Protein AF-Q753Y7-F1 (afdb_monomer)

Radius of gyration: 45.02 Å; Cα contacts (8 Å, |Δi|>4): 34; chains: 1; bounding box: 96×89×114 Å

pLDDT: mean 71.56, std 19.33, range [30.64, 98.0]

InterPro domains:
  IPR059172 Transcription regulatory protein SNF6 [cd22571] (34-201)

Sequence (284 aa):
MAKRGRKPLNRGWRVQQQGGHGHMHGMHGMQQQKFERHRSQRLNPEQIGTSVHDESDTISFRNHLLANYILTAGWMDALTTQAVPVSRIGRTPLYSELLRLDDLRARKAAAADEVAALEARLDSWAPDSAFQEAYTELEKSPLHQEAVERALARYEHHFRRTARMQQSVVFRSCGGRPQPAAGCAPDNYWSEIYPRLREQRARRLLEERKRRREEEKLKEQAGAEQMQLQLPADAAAAASTAHQAQTAEPPSAQMLDTMFNDIDQEPFNNGFDDAFGELDSAFF

Organism: Eremothecium gossypii (strain ATCC 10895 / CBS 109.51 / FGSC 9923 / NRRL Y-1056) (NCBI:txid284811)

Foldseek 3Di:
DDDDDDDDDPPDPPDDDDDDDDPPPVPVVVVVVVVVVVCCVVPPDDDPVVDDDDCVVVDDPVVVVVVCVVVVVVVCCVVPVDPDPPVRDDDDDPDDPVPPVVVVVVVVVVVVVVVVVVVVVVVVDDDDVLLVVLVVLCVVPVPDPVSVVVNQVSVCVVVVDHDDPDPDDPPVDDPDDDDDDPPDDPPCCVPPVVVVVVVVVVVVVVVVVVVVVVVVVVVVVVVVVVVVPCDDDDDDDDDDDDDDDDDDDDPPVVVVVVVVVVVVPDDPPPPPPVVVVVVVVVPD

Secondary structure (DSSP, 8-state):
---PPPPPP-------------TT-HHHHHHHHHHHHHHHHHHPPPPTTT----TTTS--HHHHHHHHHHHHHHHHHHHHT----GGG-PPPPSS-TTS-HHHHHHHHHHHHHHHHHHHHHHHT----HHHHHHHHHHHH-TT-HHHHHHHHHHHHHHH-----SSS----S--SS-----TTS--TTIIIIIHHHHHHHHHHHHHHHHHHHHHHHHHHHHHHHHHHHS---------------------TTHHHHHHHHHGGG-SS---S-GGGTSSGGGS--

Structure (mmCIF, N/CA/C/O backbone):
data_AF-Q753Y7-F1
#
_entry.id   AF-Q753Y7-F1
#
loop_
_atom_site.group_PDB
_atom_site.id
_atom_site.type_symbol
_atom_site.label_atom_id
_atom_site.label_alt_id
_atom_site.label_comp_id
_atom_site.label_asym_id
_atom_site.label_entity_id
_atom_site.label_seq_id
_atom_site.pdbx_PDB_ins_code
_atom_site.Cartn_x
_atom_site.Cartn_y
_atom_site.Cartn_z
_atom_site.occupancy
_atom_site.B_iso_or_equiv
_atom_site.auth_seq_id
_atom_site.auth_comp_id
_atom_site.auth_asym_id
_atom_site.auth_atom_id
_atom_site.pdbx_PDB_model_num
ATOM 1 N N . MET A 1 1 ? 6.694 12.792 67.505 1.00 43.97 1 MET A N 1
ATOM 2 C CA . MET A 1 1 ? 7.653 11.688 67.746 1.00 43.97 1 MET A CA 1
ATOM 3 C C . MET A 1 1 ? 8.564 11.544 66.533 1.00 43.97 1 MET A C 1
ATOM 5 O O . MET A 1 1 ? 8.107 11.127 65.480 1.00 43.97 1 MET A O 1
ATOM 9 N N . ALA A 1 2 ? 9.821 11.973 66.658 1.00 39.59 2 ALA A N 1
ATOM 10 C CA . ALA A 1 2 ? 10.790 12.042 65.566 1.00 39.59 2 ALA A CA 1
ATOM 11 C C . ALA A 1 2 ? 11.543 10.710 65.398 1.00 39.59 2 ALA A C 1
ATOM 13 O O . ALA A 1 2 ? 12.198 10.252 66.335 1.00 39.59 2 ALA A O 1
ATOM 14 N N . LYS A 1 3 ? 11.488 10.100 64.208 1.00 51.50 3 LYS A N 1
ATOM 15 C CA . LYS A 1 3 ? 12.319 8.937 63.858 1.00 51.50 3 LYS A CA 1
ATOM 16 C C . LYS A 1 3 ? 13.569 9.423 63.127 1.00 51.50 3 LYS A C 1
ATOM 18 O O . LYS A 1 3 ? 13.517 9.842 61.977 1.00 51.50 3 LYS A O 1
ATOM 23 N N . ARG A 1 4 ? 14.688 9.412 63.854 1.00 54.56 4 ARG A N 1
ATOM 24 C CA . ARG A 1 4 ? 16.031 9.755 63.375 1.00 54.56 4 ARG A CA 1
ATOM 25 C C . ARG A 1 4 ? 16.563 8.667 62.438 1.00 54.56 4 ARG A C 1
ATOM 27 O O . ARG A 1 4 ? 16.477 7.481 62.753 1.00 54.56 4 ARG A O 1
ATOM 34 N N . GLY A 1 5 ? 17.136 9.105 61.318 1.00 45.62 5 GLY A N 1
ATOM 35 C CA . GLY A 1 5 ? 17.801 8.266 60.326 1.00 45.62 5 GLY A CA 1
ATOM 36 C C . GLY A 1 5 ? 19.050 7.566 60.865 1.00 45.62 5 GLY A C 1
ATOM 37 O O . GLY A 1 5 ? 19.783 8.102 61.700 1.00 45.62 5 GLY A O 1
ATOM 38 N N . ARG A 1 6 ? 19.297 6.354 60.362 1.00 51.50 6 ARG A N 1
ATOM 39 C CA . ARG A 1 6 ? 20.527 5.592 60.594 1.00 51.50 6 ARG A CA 1
ATOM 40 C C . ARG A 1 6 ? 21.401 5.671 59.344 1.00 51.50 6 ARG A C 1
ATOM 42 O O . ARG A 1 6 ? 21.000 5.222 58.278 1.00 51.50 6 ARG A O 1
ATOM 49 N N . LYS A 1 7 ? 22.592 6.251 59.501 1.00 60.41 7 LYS A N 1
ATOM 50 C CA . LYS A 1 7 ? 23.692 6.216 58.527 1.00 60.41 7 LYS A CA 1
ATOM 51 C C . LYS A 1 7 ? 24.325 4.812 58.544 1.00 60.41 7 LYS A C 1
ATOM 53 O O . LYS A 1 7 ? 24.552 4.303 59.645 1.00 60.41 7 LYS A O 1
ATOM 58 N N . PRO A 1 8 ? 24.645 4.183 57.402 1.00 60.84 8 PRO A N 1
ATOM 59 C CA . PRO A 1 8 ? 25.450 2.967 57.402 1.00 60.84 8 PRO A CA 1
ATOM 60 C C . PRO A 1 8 ? 26.928 3.287 57.680 1.00 60.84 8 PRO A C 1
ATOM 62 O O . PRO A 1 8 ? 27.488 4.254 57.165 1.00 60.84 8 PRO A O 1
ATOM 65 N N . LEU A 1 9 ? 27.543 2.471 58.542 1.00 50.59 9 LEU A N 1
ATOM 66 C CA . LEU A 1 9 ? 28.957 2.532 58.899 1.00 50.59 9 LEU A CA 1
ATOM 67 C C . LEU A 1 9 ? 29.837 2.119 57.709 1.00 50.59 9 LEU A C 1
ATOM 69 O O . LEU A 1 9 ? 29.767 0.982 57.246 1.00 50.59 9 LEU A O 1
ATOM 73 N N . ASN A 1 10 ? 30.741 3.014 57.310 1.00 48.56 10 ASN A N 1
ATOM 74 C CA . ASN A 1 10 ? 31.925 2.692 56.516 1.00 48.56 10 ASN A CA 1
ATOM 75 C C . ASN A 1 10 ? 32.831 1.733 57.308 1.00 48.56 10 ASN A C 1
ATOM 77 O O . ASN A 1 10 ? 33.603 2.161 58.167 1.00 48.56 10 ASN A O 1
ATOM 81 N N . ARG A 1 11 ? 32.757 0.430 57.021 1.00 50.12 11 ARG A N 1
ATOM 82 C CA . ARG A 1 11 ? 33.800 -0.530 57.405 1.00 50.12 11 ARG A CA 1
ATOM 83 C C . ARG A 1 11 ? 34.871 -0.534 56.322 1.00 50.12 11 ARG A C 1
ATOM 85 O O . ARG A 1 11 ? 34.761 -1.233 55.319 1.00 50.12 11 ARG A O 1
ATOM 92 N N . GLY A 1 12 ? 35.902 0.276 56.548 1.00 40.66 12 GLY A N 1
ATOM 93 C CA . GLY A 1 12 ? 37.153 0.200 55.810 1.00 40.66 12 GLY A CA 1
ATOM 94 C C . GLY A 1 12 ? 37.811 -1.156 56.044 1.00 40.66 12 GLY A C 1
ATOM 95 O O . GLY A 1 12 ? 38.274 -1.451 57.144 1.00 40.66 12 GLY A O 1
ATOM 96 N N . TRP A 1 13 ? 37.857 -1.978 55.003 1.00 41.12 13 TRP A N 1
ATOM 97 C CA . TRP A 1 13 ? 38.703 -3.161 54.953 1.00 41.12 13 TRP A CA 1
ATOM 98 C C . TRP A 1 13 ? 40.144 -2.707 54.700 1.00 41.12 13 TRP A C 1
ATOM 100 O O . TRP A 1 13 ? 40.574 -2.557 53.560 1.00 41.12 13 TRP A O 1
ATOM 110 N N . ARG A 1 14 ? 40.901 -2.447 55.772 1.00 44.97 14 ARG A N 1
ATOM 111 C CA . ARG A 1 14 ? 42.368 -2.410 55.700 1.00 44.97 14 ARG A CA 1
ATOM 112 C C . ARG A 1 14 ? 42.864 -3.850 55.731 1.00 44.97 14 ARG A C 1
ATOM 114 O O . ARG A 1 14 ? 42.988 -4.444 56.796 1.00 44.97 14 ARG A O 1
ATOM 121 N N . VAL A 1 15 ? 43.139 -4.406 54.556 1.00 51.72 15 VAL A N 1
ATOM 122 C CA . VAL A 1 15 ? 43.938 -5.626 54.434 1.00 51.72 15 VAL A CA 1
ATOM 123 C C . VAL A 1 15 ? 45.401 -5.234 54.618 1.00 51.72 15 VAL A C 1
ATOM 125 O O . VAL A 1 15 ? 45.997 -4.542 53.797 1.00 51.72 15 VAL A O 1
ATOM 128 N N . GLN A 1 16 ? 45.952 -5.647 55.752 1.00 48.00 16 GLN A N 1
ATOM 129 C CA . GLN A 1 16 ? 47.367 -5.602 56.077 1.00 48.00 16 GLN A CA 1
ATOM 130 C C . GLN A 1 16 ? 48.046 -6.785 55.373 1.00 48.00 16 GLN A C 1
ATOM 132 O O . GLN A 1 16 ? 47.928 -7.918 55.829 1.00 48.00 16 GLN A O 1
ATOM 137 N N . GLN A 1 17 ? 48.731 -6.542 54.253 1.00 48.53 17 GLN A N 1
ATOM 138 C CA . GLN A 1 17 ? 49.675 -7.512 53.691 1.00 48.53 17 GLN A CA 1
ATOM 139 C C . GLN A 1 17 ? 51.090 -7.149 54.138 1.00 48.53 17 GLN A C 1
ATOM 141 O O . GLN A 1 17 ? 51.651 -6.129 53.743 1.00 48.53 17 GLN A O 1
ATOM 146 N N . GLN A 1 18 ? 51.633 -7.996 55.012 1.00 41.66 18 GLN A N 1
ATOM 147 C CA . GLN A 1 18 ? 53.063 -8.096 55.271 1.00 41.66 18 GLN A CA 1
ATOM 148 C C . GLN A 1 18 ? 53.756 -8.698 54.043 1.00 41.66 18 GLN A C 1
ATOM 150 O O . GLN A 1 18 ? 53.213 -9.578 53.376 1.00 41.66 18 GLN A O 1
ATOM 155 N N . GLY A 1 19 ? 54.947 -8.186 53.744 1.00 42.66 19 GLY A N 1
ATOM 156 C CA . GLY A 1 19 ? 55.740 -8.572 52.587 1.00 42.66 19 GLY A CA 1
ATOM 157 C C . GLY A 1 19 ? 56.292 -9.995 52.666 1.00 42.66 19 GLY A C 1
ATOM 158 O O . GLY A 1 19 ? 56.807 -10.427 53.693 1.00 42.66 19 GLY A O 1
ATOM 159 N N . GLY A 1 20 ? 56.247 -10.676 51.524 1.00 35.38 20 GLY A N 1
ATOM 160 C CA . GLY A 1 20 ? 57.009 -11.881 51.226 1.00 35.38 20 GLY A CA 1
ATOM 161 C C . GLY A 1 20 ? 57.365 -11.878 49.742 1.00 35.38 20 GLY A C 1
ATOM 162 O O . GLY A 1 20 ? 56.490 -11.759 48.887 1.00 35.38 20 GLY A O 1
ATOM 163 N N . HIS A 1 21 ? 58.659 -11.926 49.434 1.00 44.16 21 HIS A N 1
ATOM 164 C CA . HIS A 1 21 ? 59.189 -12.000 48.076 1.00 44.16 21 HIS A CA 1
ATOM 165 C C . HIS A 1 21 ? 58.679 -13.247 47.335 1.00 44.16 21 HIS A C 1
ATOM 167 O O . HIS A 1 21 ? 58.923 -14.372 47.755 1.00 44.16 21 HIS A O 1
ATOM 173 N N . GLY A 1 22 ? 58.027 -13.026 46.193 1.00 40.09 22 GLY A N 1
ATOM 174 C CA . GLY A 1 22 ? 57.593 -14.062 45.257 1.00 40.09 22 GLY A CA 1
ATOM 175 C C . GLY A 1 22 ? 57.367 -13.459 43.872 1.00 40.09 22 GLY A C 1
ATOM 176 O O . GLY A 1 22 ? 56.251 -13.111 43.498 1.00 40.09 22 GLY A O 1
ATOM 177 N N . HIS A 1 23 ? 58.449 -13.296 43.114 1.00 46.72 23 HIS A N 1
ATOM 178 C CA . HIS A 1 23 ? 58.501 -12.688 41.778 1.00 46.72 23 HIS A CA 1
ATOM 179 C C . HIS A 1 23 ? 57.943 -13.621 40.672 1.00 46.72 23 HIS A C 1
ATOM 181 O O . HIS A 1 23 ? 58.569 -13.799 39.637 1.00 46.72 23 HIS A O 1
ATOM 187 N N . MET A 1 24 ? 56.785 -14.260 40.888 1.00 45.81 24 MET A N 1
ATOM 188 C CA . MET A 1 24 ? 56.186 -15.246 39.960 1.00 45.81 24 MET A CA 1
ATOM 189 C C . MET A 1 24 ? 54.635 -15.260 39.989 1.00 45.81 24 MET A C 1
ATOM 191 O O . MET A 1 24 ? 54.012 -16.261 39.652 1.00 45.81 24 MET A O 1
ATOM 195 N N . HIS A 1 25 ? 53.971 -14.165 40.393 1.00 47.34 25 HIS A N 1
ATOM 196 C CA . HIS A 1 25 ? 52.491 -14.049 40.399 1.00 47.34 25 HIS A CA 1
ATOM 197 C C . HIS A 1 25 ? 51.933 -12.787 39.706 1.00 47.34 25 HIS A C 1
ATOM 199 O O . HIS A 1 25 ? 50.730 -12.532 39.725 1.00 47.34 25 HIS A O 1
ATOM 205 N N . GLY A 1 26 ? 52.780 -12.013 39.019 1.00 48.34 26 GLY A N 1
ATOM 206 C CA . GLY A 1 26 ? 52.379 -10.758 38.368 1.00 48.34 26 GLY A CA 1
ATOM 207 C C . GLY A 1 26 ? 51.517 -10.903 37.105 1.00 48.34 26 GLY A C 1
ATOM 208 O O . GLY A 1 26 ? 50.865 -9.938 36.714 1.00 48.34 26 GLY A O 1
ATOM 209 N N . MET A 1 27 ? 51.469 -12.077 36.458 1.00 53.06 27 MET A N 1
ATOM 210 C CA . MET A 1 27 ? 50.723 -12.227 35.195 1.00 53.06 27 MET A CA 1
ATOM 211 C C . MET A 1 27 ? 49.226 -12.525 35.371 1.00 53.06 27 MET A C 1
ATOM 213 O O . MET A 1 27 ? 48.429 -12.004 34.593 1.00 53.06 27 MET A O 1
ATOM 217 N N . HIS A 1 28 ? 48.816 -13.282 36.396 1.00 54.03 28 HIS A N 1
ATOM 218 C CA . HIS 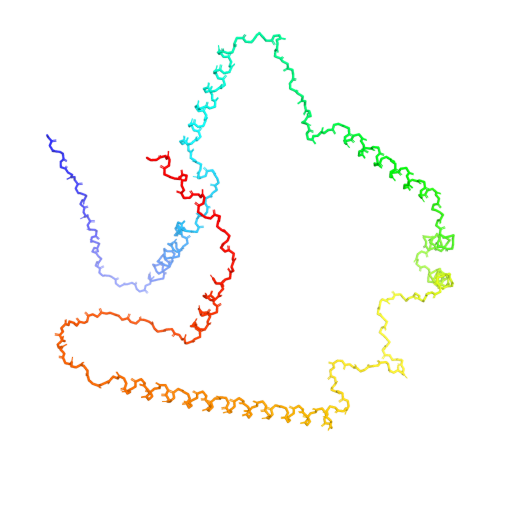A 1 28 ? 47.397 -13.619 36.606 1.00 54.03 28 HIS A CA 1
ATOM 219 C C . HIS A 1 28 ? 46.577 -12.441 37.165 1.00 54.03 28 HIS A C 1
ATOM 221 O O . HIS A 1 28 ? 45.458 -12.204 36.710 1.00 54.03 28 HIS A O 1
ATOM 227 N N . GLY A 1 29 ? 47.143 -11.636 38.076 1.00 58.66 29 GLY A N 1
ATOM 228 C CA . GLY A 1 29 ? 46.478 -10.427 38.589 1.00 58.66 29 GLY A CA 1
ATOM 229 C C . GLY A 1 29 ? 46.325 -9.327 37.529 1.00 58.66 29 GLY A C 1
ATOM 230 O O . GLY A 1 29 ? 45.283 -8.680 37.442 1.00 58.66 29 GLY A O 1
ATOM 231 N N . MET A 1 30 ? 47.325 -9.170 36.652 1.00 62.00 30 MET A N 1
ATOM 232 C CA . MET A 1 30 ? 47.249 -8.274 35.489 1.00 62.00 30 MET A CA 1
ATOM 233 C C . MET A 1 30 ? 46.170 -8.716 34.493 1.00 62.00 30 MET A C 1
ATOM 235 O O . MET A 1 30 ? 45.484 -7.872 33.919 1.00 62.00 30 MET A O 1
ATOM 239 N N . GLN A 1 31 ? 46.000 -10.024 34.277 1.00 66.94 31 GLN A N 1
ATOM 240 C CA . GLN A 1 31 ? 44.945 -10.545 33.407 1.00 66.94 31 GLN A CA 1
ATOM 241 C C . GLN A 1 31 ? 43.556 -10.306 33.998 1.00 66.94 31 GLN A C 1
ATOM 243 O O . GLN A 1 31 ? 42.691 -9.817 33.279 1.00 66.94 31 GLN A O 1
ATOM 248 N N . GLN A 1 32 ? 43.345 -10.558 35.293 1.00 71.62 32 GLN A N 1
ATOM 249 C CA . GLN A 1 32 ? 42.063 -10.280 35.954 1.00 71.62 32 GLN A CA 1
ATOM 250 C C . GLN A 1 32 ? 41.690 -8.795 35.896 1.00 71.62 32 GLN A C 1
ATOM 252 O O . GLN A 1 32 ? 40.571 -8.473 35.515 1.00 71.62 32 GLN A O 1
ATOM 257 N N . GLN A 1 33 ? 42.638 -7.884 36.136 1.00 74.00 33 GLN A N 1
ATOM 258 C CA . GLN A 1 33 ? 42.383 -6.447 35.983 1.00 74.00 33 GLN A CA 1
ATOM 259 C C . GLN A 1 33 ? 42.067 -6.052 34.537 1.00 74.00 33 GLN A C 1
ATOM 261 O O . GLN A 1 33 ? 41.230 -5.182 34.304 1.00 74.00 33 GLN A O 1
ATOM 266 N N . LYS A 1 34 ? 42.706 -6.685 33.543 1.00 75.31 34 LYS A N 1
ATOM 267 C CA . LYS A 1 34 ? 42.346 -6.491 32.130 1.00 75.31 34 LYS A CA 1
ATOM 268 C C . LYS A 1 34 ? 40.930 -6.993 31.858 1.00 75.31 34 LYS A C 1
ATOM 270 O O . LYS A 1 34 ? 40.152 -6.267 31.251 1.00 75.31 34 LYS A O 1
ATOM 275 N N . PHE A 1 35 ? 40.563 -8.177 32.348 1.00 79.44 35 PHE A N 1
ATOM 276 C CA . PHE A 1 35 ? 39.204 -8.703 32.215 1.00 79.44 35 PHE A CA 1
ATOM 277 C C . PHE A 1 35 ? 38.167 -7.805 32.890 1.00 79.44 35 PHE A C 1
ATOM 279 O O . PHE A 1 35 ? 37.131 -7.551 32.292 1.00 79.44 35 PHE A O 1
ATOM 286 N N . GLU A 1 36 ? 38.444 -7.272 34.078 1.00 77.94 36 GLU A N 1
ATOM 287 C CA . GLU A 1 36 ? 37.550 -6.341 34.775 1.00 77.94 36 GLU A CA 1
ATOM 288 C C . GLU A 1 36 ? 37.400 -5.008 34.032 1.00 77.94 36 GLU A C 1
ATOM 290 O O . GLU A 1 36 ? 36.282 -4.512 33.895 1.00 77.94 36 GLU A O 1
ATOM 295 N N . ARG A 1 37 ? 38.489 -4.467 33.467 1.00 79.38 37 ARG A N 1
ATOM 296 C CA . ARG A 1 37 ? 38.453 -3.257 32.624 1.00 79.38 37 ARG A CA 1
ATOM 297 C C . ARG A 1 37 ? 37.683 -3.474 31.325 1.00 79.38 37 ARG A C 1
ATOM 299 O O . ARG A 1 37 ? 36.915 -2.613 30.912 1.00 79.38 37 ARG A O 1
ATOM 306 N N . HIS A 1 38 ? 37.858 -4.626 30.684 1.00 80.38 38 HIS A N 1
ATOM 307 C CA . HIS A 1 38 ? 37.089 -4.974 29.491 1.00 80.38 38 HIS A CA 1
ATOM 308 C C . HIS A 1 38 ? 35.632 -5.294 29.829 1.00 80.38 38 HIS A C 1
ATOM 310 O O . HIS A 1 38 ? 34.745 -5.046 29.019 1.00 80.38 38 HIS A O 1
ATOM 316 N N . ARG A 1 39 ? 35.363 -5.819 31.028 1.00 80.44 39 ARG A N 1
ATOM 317 C CA . ARG A 1 39 ? 34.010 -6.105 31.502 1.00 80.44 39 ARG A CA 1
ATOM 318 C C . ARG A 1 39 ? 33.228 -4.824 31.747 1.00 80.44 39 ARG A C 1
ATOM 320 O O . ARG A 1 39 ? 32.089 -4.760 31.306 1.00 80.44 39 ARG A O 1
ATOM 327 N N . SER A 1 40 ? 33.820 -3.815 32.387 1.00 80.38 40 SER A N 1
ATOM 328 C CA . SER A 1 40 ? 33.152 -2.522 32.558 1.00 80.38 40 SER A CA 1
ATOM 329 C C . SER A 1 40 ? 32.908 -1.847 31.211 1.00 80.38 40 SER A C 1
ATOM 331 O O . SER A 1 40 ? 31.789 -1.447 30.943 1.00 80.38 40 SER A O 1
ATOM 333 N N . GLN A 1 41 ? 33.886 -1.836 30.301 1.00 82.00 41 GLN A N 1
ATOM 334 C CA . GLN A 1 41 ? 33.701 -1.259 28.962 1.00 82.00 41 GLN A CA 1
ATOM 335 C C . GLN A 1 41 ? 32.611 -1.955 28.132 1.00 82.00 41 GLN A C 1
ATOM 337 O O . GLN A 1 41 ? 31.910 -1.285 27.383 1.00 82.00 41 GLN A O 1
ATOM 342 N N . ARG A 1 42 ? 32.455 -3.281 28.259 1.00 83.81 42 ARG A N 1
ATOM 343 C CA . ARG A 1 42 ? 31.466 -4.066 27.496 1.00 83.81 42 ARG A CA 1
ATOM 344 C C . ARG A 1 42 ? 30.073 -4.110 28.117 1.00 83.81 42 ARG A C 1
ATOM 346 O O . ARG A 1 42 ? 29.121 -4.379 27.399 1.00 83.81 42 ARG A O 1
ATOM 353 N N . LEU A 1 43 ? 29.968 -3.943 29.434 1.00 85.31 43 LEU A N 1
ATOM 354 C CA . LEU A 1 43 ? 28.702 -4.007 30.174 1.00 85.31 43 LEU A CA 1
ATOM 355 C C . LEU A 1 43 ? 28.227 -2.627 30.633 1.00 85.31 43 LEU A C 1
ATOM 357 O O . LEU A 1 43 ? 27.327 -2.541 31.468 1.00 85.31 43 LEU A O 1
ATOM 361 N N . ASN A 1 44 ? 28.841 -1.554 30.134 1.00 85.25 44 ASN A N 1
ATOM 362 C CA . ASN A 1 44 ? 28.316 -0.221 30.364 1.00 85.25 44 ASN A CA 1
ATOM 363 C C . ASN A 1 44 ? 26.943 -0.129 29.686 1.00 85.25 44 ASN A C 1
ATOM 365 O O . ASN A 1 44 ? 26.846 -0.455 28.501 1.00 85.25 44 ASN A O 1
ATOM 369 N N . PRO A 1 45 ? 25.893 0.281 30.415 1.00 86.75 45 PRO A N 1
ATOM 370 C CA . PRO A 1 45 ? 24.601 0.521 29.798 1.00 86.75 45 PRO A CA 1
ATOM 371 C C . PRO A 1 45 ? 24.748 1.615 28.740 1.00 86.75 45 PRO A C 1
ATOM 373 O O . PRO A 1 45 ? 25.556 2.538 28.896 1.00 86.75 45 PRO A O 1
ATOM 376 N N . GLU A 1 46 ? 23.968 1.505 27.669 1.00 84.00 46 GLU A N 1
ATOM 377 C CA . GLU A 1 46 ? 23.893 2.571 26.678 1.00 84.00 46 GLU A CA 1
ATOM 378 C C . GLU A 1 46 ? 23.412 3.869 27.336 1.00 84.00 46 GLU A C 1
ATOM 380 O O . GLU A 1 46 ? 22.628 3.866 28.291 1.00 84.00 46 GLU A O 1
ATOM 385 N N . GLN A 1 47 ? 23.932 4.999 26.856 1.00 83.06 47 GLN A N 1
ATOM 386 C CA . GLN A 1 47 ? 23.480 6.300 27.330 1.00 83.06 47 GLN A CA 1
ATOM 387 C C . GLN A 1 47 ? 22.027 6.504 26.885 1.00 83.06 47 GLN A C 1
ATOM 389 O O . GLN A 1 47 ? 21.677 6.210 25.747 1.00 83.06 47 GLN A O 1
ATOM 394 N N . ILE A 1 48 ? 21.192 7.047 27.776 1.00 77.38 48 ILE A N 1
ATOM 395 C CA . ILE A 1 48 ? 19.733 7.197 27.593 1.00 77.38 48 ILE A CA 1
ATOM 396 C C . ILE A 1 48 ? 19.365 7.882 26.258 1.00 77.38 48 ILE A C 1
ATOM 398 O O . ILE A 1 48 ? 18.300 7.620 25.716 1.00 77.38 48 ILE A O 1
ATOM 402 N N . GLY A 1 49 ? 20.252 8.707 25.688 1.00 83.00 49 GLY A N 1
ATOM 403 C CA . GLY A 1 49 ? 20.030 9.390 24.408 1.00 83.00 49 GLY A CA 1
ATOM 404 C C . GLY A 1 49 ? 20.095 8.513 23.148 1.00 83.00 49 GLY A C 1
ATOM 405 O O . GLY A 1 49 ? 19.603 8.946 22.113 1.00 83.00 49 GLY A O 1
ATOM 406 N N . THR A 1 50 ? 20.680 7.310 23.202 1.00 81.94 50 THR A N 1
ATOM 407 C CA . THR A 1 50 ? 20.740 6.377 22.052 1.00 81.94 50 THR A CA 1
ATOM 408 C C . THR A 1 50 ? 19.797 5.186 22.194 1.00 81.94 50 THR A C 1
ATOM 410 O O . THR A 1 50 ? 19.570 4.472 21.220 1.00 81.94 50 THR A O 1
ATOM 413 N N . SER A 1 51 ? 19.246 4.974 23.392 1.00 83.25 51 SER A N 1
ATOM 414 C CA . SER A 1 51 ? 18.313 3.887 23.679 1.00 83.25 51 SER A CA 1
ATOM 415 C C . SER A 1 51 ? 16.931 4.239 23.133 1.00 83.25 51 SER A C 1
ATOM 417 O O . SER A 1 51 ? 16.153 4.938 23.781 1.00 83.25 51 SER A O 1
ATOM 419 N N . VAL A 1 52 ? 16.627 3.769 21.924 1.00 88.94 52 VAL A N 1
ATOM 420 C CA . VAL A 1 52 ? 15.274 3.849 21.366 1.00 88.94 52 VAL A CA 1
ATOM 421 C C . VAL A 1 52 ? 14.467 2.676 21.905 1.00 88.94 52 VAL A C 1
ATOM 423 O O . VAL A 1 52 ? 14.770 1.516 21.633 1.00 88.94 52 VAL A O 1
ATOM 426 N N . HIS A 1 53 ? 13.447 3.003 22.684 1.00 89.62 53 HIS A N 1
ATOM 427 C CA . HIS A 1 53 ? 12.454 2.062 23.173 1.00 89.62 53 HIS A CA 1
ATOM 428 C C . HIS A 1 53 ? 11.389 1.815 22.105 1.00 89.62 53 HIS A C 1
ATOM 430 O O . HIS A 1 53 ? 11.066 2.719 21.330 1.00 89.62 53 HIS A O 1
ATOM 436 N N . ASP A 1 54 ? 10.838 0.605 22.061 1.00 92.69 54 ASP A N 1
ATOM 437 C CA . ASP A 1 54 ? 9.692 0.327 21.203 1.00 92.69 54 ASP A CA 1
ATOM 438 C C . ASP A 1 54 ? 8.381 0.855 21.825 1.00 92.69 54 ASP A C 1
ATOM 440 O O . ASP A 1 54 ? 8.339 1.420 22.926 1.00 92.69 54 ASP A O 1
ATOM 444 N N . GLU A 1 55 ? 7.279 0.711 21.094 1.00 90.94 55 GLU A N 1
ATOM 445 C CA . GLU A 1 55 ? 5.963 1.189 21.536 1.00 90.94 55 GLU A CA 1
ATOM 446 C C . GLU A 1 55 ? 5.477 0.487 22.816 1.00 90.94 55 GLU A C 1
ATOM 448 O O . GLU A 1 55 ? 4.664 1.043 23.555 1.00 90.94 55 GLU A O 1
ATOM 453 N N . SER A 1 56 ? 5.974 -0.721 23.104 1.00 91.06 56 SER A N 1
ATOM 454 C CA . SER A 1 56 ? 5.559 -1.493 24.277 1.00 91.06 56 SER A CA 1
ATOM 455 C C . SER A 1 56 ? 6.188 -0.971 25.570 1.00 91.06 56 SER A C 1
ATOM 457 O O . SER A 1 56 ? 5.530 -0.961 26.610 1.00 91.06 56 SER A O 1
ATOM 459 N N . ASP A 1 57 ? 7.414 -0.454 25.486 1.00 90.50 57 ASP A N 1
ATOM 460 C CA . ASP A 1 57 ? 8.139 0.181 26.589 1.00 90.50 57 ASP A CA 1
ATOM 461 C C . ASP A 1 57 ? 7.610 1.591 26.903 1.00 90.50 57 ASP A C 1
ATOM 463 O O . ASP A 1 57 ? 7.644 2.050 28.048 1.00 90.50 57 ASP A O 1
ATOM 467 N N . THR A 1 58 ? 7.114 2.290 25.880 1.00 90.50 58 THR A N 1
ATOM 468 C CA . THR A 1 58 ? 6.650 3.685 25.977 1.00 90.50 58 THR A CA 1
ATOM 469 C C . THR A 1 58 ? 5.134 3.817 26.134 1.00 90.50 58 THR A C 1
ATOM 471 O O . THR A 1 58 ? 4.602 4.931 26.193 1.00 90.50 58 THR A O 1
ATOM 474 N N . ILE A 1 59 ? 4.412 2.699 26.265 1.00 93.06 59 ILE A N 1
ATOM 475 C CA . ILE A 1 59 ? 2.959 2.720 26.421 1.00 93.06 59 ILE A CA 1
ATOM 476 C C . ILE A 1 59 ? 2.537 3.363 27.751 1.00 93.06 59 ILE A C 1
ATOM 478 O O . ILE A 1 59 ? 2.900 2.942 28.851 1.00 93.06 59 ILE A O 1
ATOM 482 N N . SER A 1 60 ? 1.686 4.386 27.671 1.00 94.56 60 SER A N 1
ATOM 483 C CA . SER A 1 60 ? 1.107 5.017 28.859 1.00 94.56 60 SER A CA 1
ATOM 484 C C . SER A 1 60 ? -0.097 4.221 29.362 1.00 94.56 60 SER A C 1
ATOM 486 O O . SER A 1 60 ? -1.208 4.331 28.832 1.00 94.56 60 SER A O 1
ATOM 488 N N . PHE A 1 61 ? 0.096 3.466 30.447 1.00 95.81 61 PHE A N 1
ATOM 489 C CA . PHE A 1 61 ? -0.992 2.732 31.106 1.00 95.81 61 PHE A CA 1
ATOM 490 C C . PHE A 1 61 ? -2.125 3.659 31.567 1.00 95.81 61 PHE A C 1
ATOM 492 O O . PHE A 1 61 ? -3.301 3.315 31.464 1.00 95.81 61 PHE A O 1
ATOM 499 N N . ARG A 1 62 ? -1.784 4.873 32.019 1.00 96.19 62 ARG A N 1
ATOM 500 C CA . ARG A 1 62 ? -2.769 5.887 32.415 1.00 96.19 62 ARG A CA 1
ATOM 501 C C . ARG A 1 62 ? -3.674 6.272 31.247 1.00 96.19 62 ARG A C 1
ATOM 503 O O . ARG A 1 62 ? -4.889 6.308 31.421 1.00 96.19 62 ARG A O 1
ATOM 510 N N . ASN A 1 63 ? -3.093 6.542 30.078 1.00 95.88 63 ASN A N 1
ATOM 511 C CA . ASN A 1 63 ? -3.863 6.939 28.901 1.00 95.88 63 ASN A CA 1
ATOM 512 C C . ASN A 1 63 ? -4.740 5.785 28.420 1.00 95.88 63 ASN A C 1
ATOM 514 O O . ASN A 1 63 ? -5.908 5.999 28.114 1.00 95.88 63 ASN A O 1
ATOM 518 N N . HIS A 1 64 ? -4.209 4.561 28.423 1.00 96.06 64 HIS A N 1
ATOM 519 C CA . HIS A 1 64 ? -4.974 3.383 28.032 1.00 96.06 64 HIS A CA 1
ATOM 520 C C . HIS A 1 64 ? -6.161 3.121 28.971 1.00 96.06 64 HIS A C 1
ATOM 522 O O . HIS A 1 64 ? -7.281 2.915 28.508 1.00 96.06 64 HIS A O 1
ATOM 528 N N . LEU A 1 65 ? -5.955 3.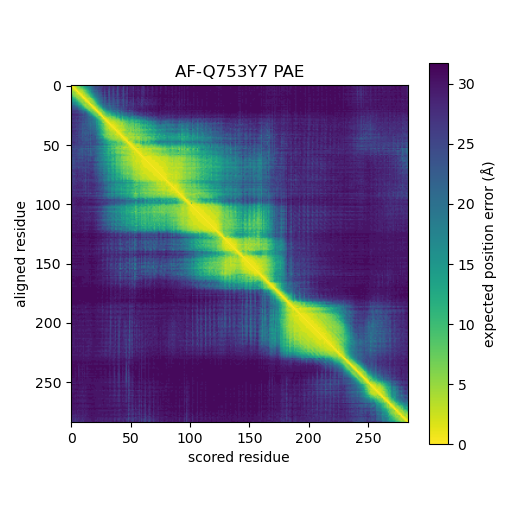199 30.291 1.00 97.31 65 LEU A N 1
ATOM 529 C CA . LEU A 1 65 ? -7.041 3.059 31.264 1.00 97.31 65 LEU A CA 1
ATOM 530 C C . LEU A 1 65 ? -8.099 4.150 31.118 1.00 97.31 65 LEU A C 1
ATOM 532 O O . LEU A 1 65 ? -9.289 3.851 31.167 1.00 97.31 65 LEU A O 1
ATOM 536 N N . LEU A 1 66 ? -7.677 5.402 30.935 1.00 97.75 66 LEU A N 1
ATOM 537 C CA . LEU A 1 66 ? -8.600 6.517 30.757 1.00 97.75 66 LEU A CA 1
ATOM 538 C C . LEU A 1 66 ? -9.413 6.362 29.465 1.00 97.75 66 LEU A C 1
ATOM 540 O O . LEU A 1 66 ? -10.631 6.521 29.491 1.00 97.75 66 LEU A O 1
ATOM 544 N N . ALA A 1 67 ? -8.761 5.997 28.359 1.00 97.56 67 ALA A N 1
ATOM 545 C CA . ALA A 1 67 ? -9.425 5.736 27.087 1.00 97.56 67 ALA A CA 1
ATOM 546 C C . ALA A 1 67 ? -10.447 4.599 27.218 1.00 97.56 67 ALA A C 1
ATOM 548 O O . ALA A 1 67 ? -11.597 4.760 26.818 1.00 97.56 67 ALA A O 1
ATOM 549 N N . ASN A 1 68 ? -10.071 3.489 27.857 1.00 97.75 68 ASN A N 1
ATOM 550 C CA . ASN A 1 68 ? -10.985 2.374 28.101 1.00 97.75 68 ASN A CA 1
ATOM 551 C C . ASN A 1 68 ? -12.160 2.786 28.992 1.00 97.75 68 ASN A C 1
ATOM 553 O O . ASN A 1 68 ? -13.297 2.413 28.711 1.00 97.75 68 ASN A O 1
ATOM 557 N N . TYR A 1 69 ? -11.918 3.574 30.041 1.00 98.00 69 TYR A N 1
ATOM 558 C CA . TYR A 1 69 ? -12.980 4.077 30.909 1.00 98.00 69 TYR A CA 1
ATOM 559 C C . TYR A 1 69 ? -13.994 4.925 30.127 1.00 98.00 69 TYR A C 1
ATOM 561 O O . TYR A 1 69 ? -15.196 4.695 30.229 1.00 98.00 69 TYR A O 1
ATOM 569 N N . ILE A 1 70 ? -13.519 5.850 29.289 1.00 97.50 70 ILE A N 1
ATOM 570 C CA . ILE A 1 70 ? -14.379 6.709 28.462 1.00 97.50 70 ILE A CA 1
ATOM 571 C C . ILE A 1 70 ? -15.145 5.883 27.419 1.00 97.50 70 ILE A C 1
ATOM 573 O O . ILE A 1 70 ? -16.358 6.040 27.281 1.00 97.50 70 ILE A O 1
ATOM 577 N N . LEU A 1 71 ? -14.465 4.978 26.706 1.00 98.00 71 LEU A N 1
ATOM 578 C CA . LEU A 1 71 ? -15.083 4.144 25.670 1.00 98.00 71 LEU A CA 1
ATOM 579 C C . LEU A 1 71 ? -16.152 3.217 26.250 1.00 98.00 71 LEU A C 1
ATOM 581 O O . LEU A 1 71 ? -17.256 3.132 25.715 1.00 98.00 71 LEU A O 1
ATOM 585 N N . THR A 1 72 ? -15.850 2.551 27.365 1.00 97.75 72 THR A N 1
ATOM 586 C CA . THR A 1 72 ? -16.800 1.643 28.020 1.00 97.75 72 THR A CA 1
ATOM 587 C C . THR A 1 72 ? -17.990 2.391 28.607 1.00 97.75 72 THR A C 1
ATOM 589 O O . THR A 1 72 ? -19.114 1.911 28.474 1.00 97.75 72 THR A O 1
ATOM 592 N N . ALA A 1 73 ? -17.786 3.583 29.177 1.00 97.19 73 ALA A N 1
ATOM 593 C CA . ALA A 1 73 ? -18.885 4.446 29.596 1.00 97.19 73 ALA A CA 1
ATOM 594 C C . ALA A 1 73 ? -19.787 4.823 28.408 1.00 97.19 73 ALA A C 1
ATOM 596 O O . ALA A 1 73 ? -21.004 4.694 28.514 1.00 97.19 73 ALA A O 1
ATOM 597 N N . GLY A 1 74 ? -19.205 5.191 27.260 1.00 97.06 74 GLY A N 1
ATOM 598 C CA . GLY A 1 74 ? -19.957 5.490 26.037 1.00 97.06 74 GLY A CA 1
ATOM 599 C C . GLY A 1 74 ? -20.738 4.292 25.485 1.00 97.06 74 GLY A C 1
ATOM 600 O O . GLY A 1 74 ? -21.878 4.442 25.051 1.00 97.06 74 GLY A O 1
ATOM 601 N N . TRP A 1 75 ? -20.171 3.082 25.534 1.00 96.44 75 TRP A N 1
ATOM 602 C CA . TRP A 1 75 ? -20.878 1.860 25.128 1.00 96.44 75 TRP A CA 1
ATOM 603 C C . TRP A 1 75 ? -22.022 1.499 26.074 1.00 96.44 75 TRP A C 1
ATOM 605 O O . TRP A 1 75 ? -23.094 1.106 25.616 1.00 96.44 75 TRP A O 1
ATOM 615 N N . MET A 1 76 ? -21.809 1.638 27.385 1.00 96.94 76 MET A N 1
ATOM 616 C CA . MET A 1 76 ? -22.851 1.399 28.383 1.00 96.94 76 MET A CA 1
ATOM 617 C C . MET A 1 76 ? -23.991 2.403 28.239 1.00 96.94 76 MET A C 1
ATOM 619 O O . MET A 1 76 ? -25.153 2.007 28.301 1.00 96.94 76 MET A O 1
ATOM 623 N N . ASP A 1 77 ? -23.674 3.673 27.992 1.00 96.69 77 ASP A N 1
ATOM 624 C CA . ASP A 1 77 ? -24.665 4.706 27.702 1.00 96.69 77 ASP A CA 1
ATOM 625 C C . ASP A 1 77 ? -25.478 4.339 26.450 1.00 96.69 77 ASP A C 1
ATOM 627 O O . ASP A 1 77 ? -26.691 4.158 26.533 1.00 96.69 77 ASP A O 1
ATOM 631 N N . ALA A 1 78 ? -24.810 4.057 25.325 1.00 93.50 78 ALA A N 1
ATOM 632 C CA . ALA A 1 78 ? -25.473 3.655 24.083 1.00 93.50 78 ALA A CA 1
ATOM 633 C C . ALA A 1 78 ? -26.405 2.439 24.248 1.00 93.50 78 ALA A C 1
ATOM 635 O O . ALA A 1 78 ? -27.460 2.384 23.619 1.00 93.50 78 ALA A O 1
ATOM 636 N N . LEU A 1 79 ? -26.038 1.477 25.099 1.00 91.69 79 LEU A N 1
ATOM 637 C CA . LEU A 1 79 ? -26.841 0.283 25.356 1.00 91.69 79 LEU A CA 1
ATOM 638 C C . LEU A 1 79 ? -28.030 0.537 26.295 1.00 91.69 79 LEU A C 1
ATOM 640 O O . LEU A 1 79 ? -29.074 -0.093 26.135 1.00 91.69 79 LEU A O 1
ATOM 644 N N . THR A 1 80 ? -27.863 1.392 27.307 1.00 95.00 80 THR A N 1
ATOM 645 C CA . THR A 1 80 ? -28.809 1.481 28.435 1.00 95.00 80 THR A CA 1
ATOM 646 C C . THR A 1 80 ? -29.721 2.700 28.395 1.00 95.00 80 THR A C 1
ATOM 648 O O . THR A 1 80 ? -30.835 2.623 28.912 1.00 95.00 80 THR A O 1
ATOM 651 N N . THR A 1 81 ? -29.300 3.807 27.781 1.00 94.12 81 THR A N 1
ATOM 652 C CA . THR A 1 81 ? -30.083 5.055 27.761 1.00 94.12 81 THR A CA 1
ATOM 653 C C . THR A 1 81 ? -30.890 5.237 26.479 1.00 94.12 81 THR A C 1
ATOM 655 O O . THR A 1 81 ? -31.858 6.002 26.456 1.00 94.12 81 THR A O 1
ATOM 658 N N . GLN A 1 82 ? -30.564 4.497 25.416 1.00 90.75 82 GLN A N 1
ATOM 659 C CA . GLN A 1 82 ? -31.290 4.567 24.152 1.00 90.75 82 GLN A CA 1
ATOM 660 C C . GLN A 1 82 ? -32.590 3.755 24.206 1.00 90.75 82 GLN A C 1
ATOM 662 O O . GLN A 1 82 ? -32.591 2.527 24.190 1.00 90.75 82 GLN A O 1
ATOM 667 N N . ALA A 1 83 ? -33.734 4.442 24.176 1.00 91.69 83 ALA A N 1
ATOM 668 C CA . ALA A 1 83 ? -35.061 3.824 24.097 1.00 91.69 83 ALA A CA 1
ATOM 669 C C . ALA A 1 83 ? -35.430 3.378 22.662 1.00 91.69 83 ALA A C 1
ATOM 671 O O . ALA A 1 83 ? -36.542 3.621 22.186 1.00 91.69 83 ALA A O 1
ATOM 672 N N . VAL A 1 84 ? -34.494 2.753 21.941 1.00 92.44 84 VAL A N 1
ATOM 673 C CA . VAL A 1 84 ? -34.711 2.246 20.578 1.00 92.44 84 VAL A CA 1
ATOM 674 C C . VAL A 1 84 ? -34.953 0.736 20.643 1.00 92.44 84 VAL A C 1
ATOM 676 O O . VAL A 1 84 ? -34.053 -0.012 21.019 1.00 92.44 84 VAL A O 1
ATOM 679 N N . PRO A 1 85 ? -36.147 0.239 20.267 1.00 93.31 85 PRO A N 1
ATOM 680 C CA . PRO A 1 85 ? -36.392 -1.196 20.190 1.00 93.31 85 PRO A CA 1
ATOM 681 C C . PRO A 1 85 ? -35.417 -1.873 19.225 1.00 93.31 85 PRO A C 1
ATOM 683 O O . PRO A 1 85 ? -35.182 -1.363 18.129 1.00 93.31 85 PRO A O 1
ATOM 686 N N . VAL A 1 86 ? -34.933 -3.068 19.578 1.00 90.38 86 VAL A N 1
ATOM 687 C CA . VAL A 1 86 ? -33.979 -3.843 18.758 1.00 90.38 86 VAL A CA 1
ATOM 688 C C . VAL A 1 86 ? -34.491 -4.067 17.329 1.00 90.38 86 VAL A C 1
ATOM 690 O O . VAL A 1 86 ? -33.715 -4.058 16.380 1.00 90.38 86 VAL A O 1
ATOM 693 N N . SER A 1 87 ? -35.809 -4.178 17.144 1.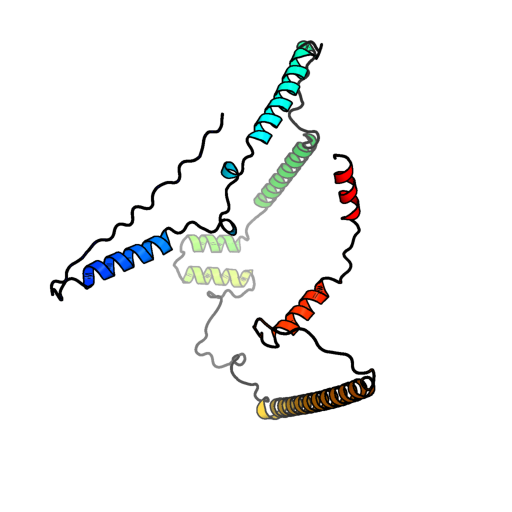00 94.38 87 SER A N 1
ATOM 694 C CA . SER A 1 87 ? -36.439 -4.329 15.826 1.00 94.38 87 SER A CA 1
ATOM 695 C C . SER A 1 87 ? -36.274 -3.115 14.904 1.00 94.38 87 SER A C 1
ATOM 697 O O . SER A 1 87 ? -36.478 -3.240 13.701 1.00 94.38 87 SER A O 1
ATOM 699 N N . ARG A 1 88 ? -35.969 -1.932 15.454 1.00 93.38 88 ARG A N 1
ATOM 700 C CA . ARG A 1 88 ? -35.752 -0.691 14.696 1.00 93.38 88 ARG A CA 1
ATOM 701 C C . ARG A 1 88 ? -34.280 -0.437 14.371 1.00 93.38 88 ARG A C 1
ATOM 703 O O . ARG A 1 88 ? -33.996 0.481 13.608 1.00 93.38 88 ARG A O 1
ATOM 710 N N . ILE A 1 89 ? -33.358 -1.226 14.922 1.0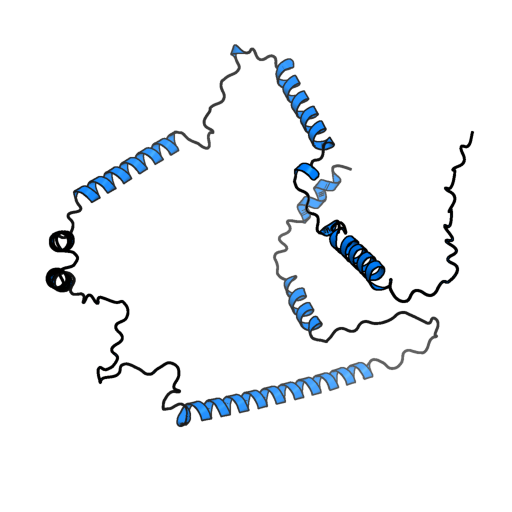0 93.38 89 ILE A N 1
ATOM 711 C CA . ILE A 1 89 ? -31.930 -1.100 14.632 1.00 93.38 89 ILE A CA 1
ATOM 712 C C . ILE A 1 89 ? -31.676 -1.691 13.239 1.00 93.38 89 ILE A C 1
ATOM 714 O O . ILE A 1 89 ? -31.710 -2.905 13.038 1.00 93.38 89 ILE A O 1
ATOM 718 N N . GLY A 1 90 ? -31.480 -0.811 12.256 1.00 92.75 90 GLY A N 1
ATOM 719 C CA . GLY A 1 90 ? -31.165 -1.189 10.880 1.00 92.75 90 GLY A CA 1
ATOM 720 C C . GLY A 1 90 ? -29.754 -1.763 10.740 1.00 92.75 90 GLY A C 1
ATOM 721 O O . GLY A 1 90 ? -28.877 -1.521 11.568 1.00 92.75 90 GLY A O 1
ATOM 722 N N . ARG A 1 91 ? -29.519 -2.519 9.664 1.00 91.56 91 ARG A N 1
ATOM 723 C CA . ARG A 1 91 ? -28.172 -2.988 9.316 1.00 91.56 91 ARG A CA 1
ATOM 724 C C . ARG A 1 91 ? -27.386 -1.849 8.678 1.00 91.56 91 ARG A C 1
ATOM 726 O O . ARG A 1 91 ? -27.873 -1.227 7.737 1.00 91.56 91 ARG A O 1
ATOM 733 N N . THR A 1 92 ? -26.166 -1.627 9.146 1.00 89.44 92 THR A N 1
ATOM 734 C CA . THR A 1 92 ? -25.226 -0.711 8.496 1.00 89.44 92 THR A CA 1
ATOM 735 C C . THR A 1 92 ? -24.851 -1.259 7.113 1.00 89.44 92 THR A C 1
ATOM 737 O O . THR A 1 92 ? -24.623 -2.469 6.991 1.00 89.44 92 THR A O 1
ATOM 740 N N . PRO A 1 93 ? -24.795 -0.424 6.058 1.00 86.81 93 PRO A N 1
ATOM 741 C CA . PRO A 1 93 ? -24.316 -0.867 4.753 1.00 86.81 93 PRO A CA 1
ATOM 742 C C . PRO A 1 93 ? -22.868 -1.365 4.859 1.00 86.81 93 PRO A C 1
ATOM 744 O O . PRO A 1 93 ? -22.028 -0.731 5.492 1.00 86.81 93 PRO A O 1
ATOM 747 N N . LEU A 1 94 ? -22.582 -2.519 4.246 1.00 83.81 94 LEU A N 1
ATOM 748 C CA . LEU A 1 94 ? -21.242 -3.125 4.253 1.00 83.81 94 LEU A CA 1
ATOM 749 C C . LEU A 1 94 ? -20.245 -2.349 3.386 1.00 83.81 94 LEU A C 1
ATOM 751 O O . LEU A 1 94 ? -19.051 -2.335 3.673 1.00 83.81 94 LEU A O 1
ATOM 755 N N . TYR A 1 95 ? -20.737 -1.727 2.317 1.00 83.19 95 TYR A N 1
ATOM 756 C CA . TYR A 1 95 ? -19.935 -0.921 1.411 1.00 83.19 95 TYR A CA 1
ATOM 757 C C . TYR A 1 95 ? -20.125 0.542 1.774 1.00 83.19 95 TYR A C 1
ATOM 759 O O . TYR A 1 95 ? -21.255 1.022 1.867 1.00 83.19 95 TYR A O 1
ATOM 767 N N . SER A 1 96 ? -19.014 1.233 2.010 1.00 80.12 96 SER A N 1
ATOM 768 C CA . SER A 1 96 ? -19.038 2.674 2.209 1.00 80.12 96 SER A CA 1
ATOM 769 C C . SER A 1 96 ? -19.486 3.366 0.923 1.00 80.12 96 SER A C 1
ATOM 771 O O . SER A 1 96 ? -19.249 2.871 -0.176 1.00 80.12 96 SER A O 1
ATOM 773 N N . GLU A 1 97 ? -20.059 4.560 1.052 1.00 73.38 97 GLU A N 1
ATOM 774 C CA . GLU A 1 97 ? -20.387 5.437 -0.085 1.00 73.38 97 GLU A CA 1
ATOM 775 C C . GLU A 1 97 ? -19.170 5.748 -0.981 1.00 73.38 97 GLU A C 1
ATOM 777 O O . GLU A 1 97 ? -19.328 6.160 -2.127 1.00 73.38 97 GLU A O 1
ATOM 782 N N . LEU A 1 98 ? -17.952 5.542 -0.462 1.00 67.69 98 LEU A N 1
ATOM 783 C CA . LEU A 1 98 ? -16.684 5.679 -1.183 1.00 67.69 98 LEU A CA 1
ATOM 784 C C . LEU A 1 98 ? -16.378 4.471 -2.083 1.00 67.69 98 LEU A C 1
ATOM 786 O O . LEU A 1 98 ? -15.697 4.608 -3.094 1.00 67.69 98 LEU A O 1
ATOM 790 N N . LEU A 1 99 ? -16.884 3.288 -1.731 1.00 70.19 99 LEU A N 1
ATOM 791 C CA . LEU A 1 99 ? -16.833 2.069 -2.536 1.00 70.19 99 LEU A CA 1
ATOM 792 C C . LEU A 1 99 ? -18.178 1.893 -3.235 1.00 70.19 99 LEU A C 1
ATOM 794 O O . LEU A 1 99 ? -18.926 0.948 -2.969 1.00 70.19 99 LEU A O 1
ATOM 798 N N . ARG A 1 100 ? -18.492 2.825 -4.142 1.00 79.94 100 ARG A N 1
ATOM 799 C CA . ARG A 1 100 ? -19.703 2.725 -4.955 1.00 79.94 100 ARG A CA 1
ATOM 800 C C . ARG A 1 100 ? -19.639 1.440 -5.764 1.00 79.94 100 ARG A C 1
ATOM 802 O O . ARG A 1 100 ? -18.742 1.230 -6.580 1.00 79.94 100 ARG A O 1
ATOM 809 N N . LEU A 1 101 ? -20.616 0.570 -5.535 1.00 83.25 101 LEU A N 1
ATOM 810 C CA . LEU A 1 101 ? -20.740 -0.698 -6.252 1.00 83.25 101 LEU A CA 1
ATOM 811 C C . LEU A 1 101 ? -20.794 -0.486 -7.766 1.00 83.25 101 LEU A C 1
ATOM 813 O O . LEU A 1 101 ? -20.325 -1.336 -8.518 1.00 83.25 101 LEU A O 1
ATOM 817 N N . ASP A 1 102 ? -21.320 0.654 -8.203 1.00 85.56 102 ASP A N 1
ATOM 818 C CA . ASP A 1 102 ? -21.408 1.010 -9.613 1.00 85.56 102 ASP A CA 1
ATOM 819 C C . ASP A 1 102 ? -20.032 1.300 -10.221 1.00 85.56 102 ASP A C 1
ATOM 821 O O . ASP A 1 102 ? -19.757 0.829 -11.322 1.00 85.56 102 ASP A O 1
ATOM 825 N N . ASP A 1 103 ? -19.118 1.928 -9.476 1.00 88.38 103 ASP A N 1
ATOM 826 C CA . ASP A 1 103 ? -17.738 2.147 -9.928 1.00 88.38 103 ASP A CA 1
ATOM 827 C C . ASP A 1 103 ? -16.986 0.817 -10.049 1.00 88.38 103 ASP A C 1
ATOM 829 O O . ASP A 1 103 ? -16.254 0.582 -11.011 1.00 88.38 103 ASP A O 1
ATOM 833 N N . LEU A 1 104 ? -17.193 -0.097 -9.095 1.00 89.31 104 LEU A N 1
ATOM 834 C CA . LEU A 1 104 ? -16.608 -1.438 -9.151 1.00 89.31 104 LEU A CA 1
ATOM 835 C C . LEU A 1 104 ? -17.177 -2.261 -10.313 1.00 89.31 104 LEU A C 1
ATOM 837 O O . LEU A 1 104 ? -16.432 -2.980 -10.980 1.00 89.31 104 LEU A O 1
ATOM 841 N N . ARG A 1 105 ? -18.480 -2.142 -10.592 1.00 90.44 105 ARG A N 1
ATOM 842 C CA . ARG A 1 105 ? -19.121 -2.776 -11.753 1.00 90.44 105 ARG A CA 1
ATOM 843 C C . ARG A 1 105 ? -18.598 -2.201 -13.064 1.00 90.44 105 ARG A C 1
ATOM 845 O O . ARG A 1 105 ? -18.288 -2.980 -13.960 1.00 90.44 105 ARG A O 1
ATOM 852 N N . ALA A 1 106 ? -18.445 -0.882 -13.156 1.00 92.62 106 ALA A N 1
ATOM 853 C CA . ALA A 1 106 ? -17.889 -0.214 -14.327 1.00 92.62 106 ALA A CA 1
ATOM 854 C C . ALA A 1 106 ? -16.437 -0.643 -14.579 1.00 92.62 106 ALA A C 1
ATOM 856 O O . ALA A 1 106 ? -16.091 -1.011 -15.697 1.00 92.62 106 ALA A O 1
ATOM 857 N N . ARG A 1 107 ? -15.603 -0.698 -13.531 1.00 93.88 107 ARG A N 1
ATOM 858 C CA . ARG A 1 107 ? -14.223 -1.206 -13.630 1.00 93.88 107 ARG A CA 1
ATOM 859 C C . ARG A 1 107 ? -14.173 -2.666 -14.062 1.00 93.88 107 ARG A C 1
ATOM 861 O O . ARG A 1 107 ? -13.346 -3.023 -14.892 1.00 93.88 107 ARG A O 1
ATOM 868 N N . LYS A 1 108 ? -15.062 -3.507 -13.525 1.00 96.06 108 LYS A N 1
ATOM 869 C CA . LYS A 1 108 ? -15.163 -4.912 -13.933 1.00 96.06 108 LYS A CA 1
ATOM 870 C C . LYS A 1 108 ? -15.546 -5.043 -15.410 1.00 96.06 108 LYS A C 1
ATOM 872 O O . LYS A 1 108 ? -14.973 -5.883 -16.091 1.00 96.06 108 LYS A O 1
ATOM 877 N N . ALA A 1 109 ? -16.495 -4.237 -15.885 1.00 96.62 109 ALA A N 1
ATOM 878 C CA . ALA A 1 109 ? -16.900 -4.230 -17.289 1.00 96.62 109 ALA A CA 1
ATOM 879 C C . ALA A 1 109 ? -15.751 -3.773 -18.198 1.00 96.62 109 ALA A C 1
ATOM 881 O O . ALA A 1 109 ? -15.393 -4.494 -19.118 1.00 96.62 109 ALA A O 1
ATOM 882 N N . ALA A 1 110 ? -15.090 -2.662 -17.860 1.00 96.38 110 ALA A N 1
ATOM 883 C CA . ALA A 1 110 ? -13.943 -2.160 -18.615 1.00 96.38 110 ALA A CA 1
ATOM 884 C C . ALA A 1 110 ? -12.796 -3.184 -18.694 1.00 96.38 110 ALA A C 1
ATOM 886 O O . ALA A 1 110 ? -12.219 -3.384 -19.757 1.00 96.38 110 ALA A O 1
ATOM 887 N N . ALA A 1 111 ? -12.500 -3.875 -17.588 1.00 96.31 111 ALA A N 1
ATOM 888 C CA . ALA A 1 111 ? -11.497 -4.937 -17.578 1.00 96.31 111 ALA A CA 1
ATOM 889 C C . ALA A 1 111 ? -11.913 -6.138 -18.445 1.00 96.31 111 ALA A C 1
ATOM 891 O O . ALA A 1 111 ? -11.070 -6.737 -19.103 1.00 96.31 111 ALA A O 1
ATOM 892 N N . ALA A 1 112 ? -13.201 -6.495 -18.463 1.00 97.38 112 ALA A N 1
ATOM 893 C CA . ALA A 1 112 ? -13.702 -7.565 -19.323 1.00 97.38 112 ALA A CA 1
ATOM 894 C C . ALA A 1 112 ? -13.595 -7.195 -20.812 1.00 97.38 112 ALA A C 1
ATOM 896 O O . ALA A 1 112 ? -13.182 -8.031 -21.612 1.00 97.38 112 ALA A O 1
ATOM 897 N N . ASP A 1 113 ? -13.897 -5.944 -21.166 1.00 96.75 113 ASP A N 1
ATOM 898 C CA . ASP A 1 113 ? -13.755 -5.437 -22.533 1.00 96.75 113 ASP A CA 1
ATOM 899 C C . ASP A 1 113 ? -12.283 -5.413 -22.973 1.00 96.75 113 ASP A C 1
ATOM 901 O O . ASP A 1 113 ? -11.963 -5.788 -24.101 1.00 96.75 113 ASP A O 1
ATOM 905 N N . GLU A 1 114 ? -11.368 -5.024 -22.079 1.00 96.62 114 GLU A N 1
ATOM 906 C CA . GLU A 1 114 ? -9.926 -5.051 -22.342 1.00 96.62 114 GLU A CA 1
ATOM 907 C C . GLU A 1 114 ? -9.416 -6.479 -22.560 1.00 96.62 114 GLU A C 1
ATOM 909 O O . GLU A 1 114 ? -8.673 -6.730 -23.510 1.00 96.62 114 GLU A O 1
ATOM 914 N N . VAL A 1 115 ? -9.856 -7.433 -21.734 1.00 96.31 115 VAL A N 1
ATOM 915 C CA . VAL A 1 115 ? -9.522 -8.852 -21.912 1.00 96.31 115 VAL A CA 1
ATOM 916 C C . VAL A 1 115 ? -10.046 -9.362 -23.253 1.00 96.31 115 VAL A C 1
ATOM 918 O O . VAL A 1 115 ? -9.272 -9.934 -24.014 1.00 96.31 115 VAL A O 1
ATOM 921 N N . ALA A 1 116 ? -11.306 -9.085 -23.595 1.00 96.25 116 ALA A N 1
ATOM 922 C CA . ALA A 1 116 ? -11.883 -9.495 -24.874 1.00 96.25 116 ALA A CA 1
ATOM 923 C C . ALA A 1 116 ? -11.141 -8.875 -26.074 1.00 96.25 116 ALA A C 1
ATOM 925 O O . ALA A 1 116 ? -10.918 -9.537 -27.088 1.00 96.25 116 ALA A O 1
ATOM 926 N N . ALA A 1 117 ? -10.708 -7.616 -25.961 1.00 94.94 117 ALA A N 1
ATOM 927 C CA . ALA A 1 117 ? -9.910 -6.956 -26.990 1.00 94.94 117 ALA A CA 1
ATOM 928 C C . ALA A 1 117 ? -8.517 -7.591 -27.139 1.00 94.94 117 ALA A C 1
ATOM 930 O O . ALA A 1 117 ? -8.027 -7.747 -28.260 1.00 94.94 117 ALA A O 1
ATOM 931 N N . LEU A 1 118 ? -7.875 -7.967 -26.030 1.00 93.94 118 LEU A N 1
ATOM 932 C CA . LEU A 1 118 ? -6.586 -8.658 -26.043 1.00 93.94 118 LEU A CA 1
ATOM 933 C C . LEU A 1 118 ? -6.702 -10.076 -26.610 1.00 93.94 118 LEU A C 1
ATOM 935 O O . LEU A 1 118 ? -5.838 -10.469 -27.390 1.00 93.94 118 LEU A O 1
ATOM 939 N N . GLU A 1 119 ? -7.766 -10.807 -26.280 1.00 94.50 119 GLU A N 1
ATOM 940 C CA . GLU A 1 119 ? -8.063 -12.127 -26.846 1.00 94.50 119 GLU A CA 1
ATOM 941 C C . GLU A 1 119 ? -8.286 -12.037 -28.360 1.00 94.50 119 GLU A C 1
ATOM 943 O O . GLU A 1 119 ? -7.602 -12.718 -29.120 1.00 94.50 119 GLU A O 1
ATOM 948 N N . ALA A 1 120 ? -9.116 -11.102 -28.833 1.00 93.31 120 ALA A N 1
ATOM 949 C CA . ALA A 1 120 ? -9.310 -10.882 -30.269 1.00 93.31 120 ALA A CA 1
ATOM 950 C C . ALA A 1 120 ? -8.011 -10.459 -30.983 1.00 93.31 120 ALA A C 1
ATOM 952 O O . ALA A 1 120 ? -7.759 -10.833 -32.135 1.00 93.31 120 ALA A O 1
ATOM 953 N N . ARG A 1 121 ? -7.152 -9.682 -30.308 1.00 92.00 121 ARG A N 1
ATOM 954 C CA . ARG A 1 121 ? -5.830 -9.324 -30.834 1.00 92.00 121 ARG A CA 1
ATOM 955 C C . ARG A 1 121 ? -4.903 -10.531 -30.900 1.00 92.00 121 ARG A C 1
ATOM 957 O O . ARG A 1 121 ? -4.113 -10.608 -31.829 1.00 92.00 121 ARG A O 1
ATOM 964 N N . LEU A 1 122 ? -4.981 -11.444 -29.937 1.00 90.00 122 LEU A N 1
ATOM 965 C CA . LEU A 1 122 ? -4.206 -12.679 -29.933 1.00 90.00 122 LEU A CA 1
ATOM 966 C C . LEU A 1 122 ? -4.670 -13.625 -31.048 1.00 90.00 122 LEU A C 1
ATOM 968 O O . LEU A 1 122 ? -3.832 -14.159 -31.763 1.00 90.00 122 LEU A O 1
ATOM 972 N N . ASP A 1 123 ? -5.980 -13.759 -31.256 1.00 87.31 123 ASP A N 1
ATOM 973 C CA . ASP A 1 123 ? -6.548 -14.599 -32.318 1.00 87.31 123 ASP A CA 1
ATOM 974 C C . ASP A 1 123 ? -6.235 -14.061 -33.722 1.00 87.31 123 ASP A C 1
ATOM 976 O O . ASP A 1 123 ? -6.005 -14.821 -34.662 1.00 87.31 123 ASP A O 1
ATOM 980 N N . SER A 1 124 ? -6.201 -12.734 -33.871 1.00 85.94 124 SER A N 1
ATOM 981 C CA . SER A 1 124 ? -5.786 -12.071 -35.116 1.00 85.94 124 SER A CA 1
ATOM 982 C C . SER A 1 124 ? -4.271 -11.935 -35.260 1.00 85.94 124 SER A C 1
ATOM 984 O O . SER A 1 124 ? -3.787 -11.569 -36.337 1.00 85.94 124 SER A O 1
ATOM 986 N N . TRP A 1 125 ? -3.503 -12.239 -34.211 1.00 81.31 125 TRP A N 1
ATOM 987 C CA . TRP A 1 125 ? -2.052 -12.243 -34.271 1.00 81.31 125 TRP A CA 1
ATOM 988 C C . TRP A 1 125 ? -1.586 -13.501 -34.999 1.00 81.31 125 TRP A C 1
ATOM 990 O O . TRP A 1 125 ? -1.294 -14.535 -34.405 1.00 81.31 125 TRP A O 1
ATOM 1000 N N . ALA A 1 126 ? -1.494 -13.391 -36.322 1.00 73.38 126 ALA A N 1
ATOM 1001 C CA . ALA A 1 126 ? -0.681 -14.292 -37.114 1.00 73.38 126 ALA A CA 1
ATOM 1002 C C . ALA A 1 126 ? 0.787 -13.885 -36.909 1.00 73.38 126 ALA A C 1
ATOM 1004 O O . ALA A 1 126 ? 1.179 -12.797 -37.342 1.00 73.38 126 ALA A O 1
ATOM 1005 N N . PRO A 1 127 ? 1.614 -14.694 -36.234 1.00 71.38 127 PRO A N 1
ATOM 1006 C CA . PRO A 1 127 ? 3.047 -14.448 -36.232 1.00 71.38 127 PRO A CA 1
ATOM 1007 C C . PRO A 1 127 ? 3.571 -14.515 -37.670 1.00 71.38 127 PRO A C 1
ATOM 1009 O O . PRO A 1 127 ? 3.093 -15.319 -38.473 1.00 71.38 127 PRO A O 1
ATOM 1012 N N . ASP A 1 128 ? 4.553 -13.668 -37.988 1.00 74.56 128 ASP A N 1
ATOM 1013 C CA . ASP A 1 128 ? 5.201 -13.657 -39.300 1.00 74.56 128 ASP A CA 1
ATOM 1014 C C . ASP A 1 128 ? 5.608 -15.090 -39.669 1.00 74.56 128 ASP A C 1
ATOM 1016 O O . ASP A 1 128 ? 6.442 -15.703 -38.993 1.00 74.56 128 ASP A O 1
ATOM 1020 N N . SER A 1 129 ? 5.006 -15.637 -40.728 1.00 70.25 129 SER A N 1
ATOM 1021 C CA . SER A 1 129 ? 5.184 -17.041 -41.127 1.00 70.25 129 SER A CA 1
ATOM 1022 C C . SER A 1 129 ? 6.661 -17.391 -41.319 1.00 70.25 129 SER A C 1
ATOM 1024 O O . SER A 1 129 ? 7.123 -18.439 -40.875 1.00 70.25 129 SER A O 1
ATOM 1026 N N . ALA A 1 130 ? 7.437 -16.448 -41.859 1.00 68.19 130 ALA A N 1
ATOM 1027 C CA . ALA A 1 130 ? 8.881 -16.566 -42.023 1.00 68.19 130 ALA A CA 1
ATOM 1028 C C . ALA A 1 130 ? 9.635 -16.734 -40.689 1.00 68.19 130 ALA A C 1
ATOM 1030 O O . ALA A 1 130 ? 10.640 -17.447 -40.631 1.00 68.19 130 ALA A O 1
ATOM 1031 N N . PHE A 1 131 ? 9.161 -16.099 -39.613 1.00 73.88 131 PHE A N 1
ATOM 1032 C CA . PHE A 1 131 ? 9.746 -16.233 -38.281 1.00 73.88 131 PHE A CA 1
ATOM 1033 C C . PHE A 1 131 ? 9.344 -17.556 -37.622 1.00 73.88 131 PHE A C 1
ATOM 1035 O O . PHE A 1 131 ? 10.199 -18.218 -37.043 1.00 73.88 131 PHE A O 1
ATOM 1042 N N . GLN A 1 132 ? 8.085 -17.988 -37.752 1.00 77.50 132 GLN A N 1
ATOM 1043 C CA . GLN A 1 132 ? 7.644 -19.293 -37.243 1.00 77.50 132 GLN A CA 1
ATOM 1044 C C . GLN A 1 132 ? 8.346 -20.467 -37.928 1.00 77.50 132 GLN A C 1
ATOM 1046 O O . GLN A 1 132 ? 8.761 -21.415 -37.262 1.00 77.50 132 GLN A O 1
ATOM 1051 N N . GLU A 1 133 ? 8.518 -20.412 -39.245 1.00 79.06 133 GLU A N 1
ATOM 1052 C CA . GLU A 1 133 ? 9.246 -21.441 -39.990 1.00 79.06 133 GLU A CA 1
ATOM 1053 C C . GLU A 1 133 ? 10.716 -21.505 -39.556 1.00 79.06 133 GLU A C 1
ATOM 1055 O O . GLU A 1 133 ? 11.236 -22.589 -39.299 1.00 79.06 133 GLU A O 1
ATOM 1060 N N . ALA A 1 134 ? 11.377 -20.354 -39.387 1.00 75.94 134 ALA A N 1
ATOM 1061 C CA . ALA A 1 134 ? 12.744 -20.304 -38.870 1.00 75.94 134 ALA A CA 1
ATOM 1062 C C . ALA A 1 134 ? 12.837 -20.792 -37.411 1.00 75.94 134 ALA A C 1
ATOM 1064 O O . ALA A 1 134 ? 13.766 -21.517 -37.062 1.00 75.94 134 ALA A O 1
ATOM 1065 N N . TYR A 1 135 ? 11.866 -20.436 -36.566 1.00 80.50 135 TYR A N 1
ATOM 1066 C CA . TYR A 1 135 ? 11.822 -20.842 -35.162 1.00 80.50 135 TYR A CA 1
ATOM 1067 C C . TYR A 1 135 ? 11.602 -22.351 -35.008 1.00 80.50 135 TYR A C 1
ATOM 1069 O O . TYR A 1 135 ? 12.341 -23.005 -34.282 1.00 80.50 135 TYR A O 1
ATOM 1077 N N . THR A 1 136 ? 10.648 -22.926 -35.742 1.00 82.06 136 THR A N 1
ATOM 1078 C CA . THR A 1 136 ? 10.383 -24.375 -35.724 1.00 82.06 136 THR A CA 1
ATOM 1079 C C . THR A 1 136 ? 11.532 -25.191 -36.327 1.00 82.06 136 THR A C 1
ATOM 1081 O O . THR A 1 136 ? 11.773 -26.322 -35.901 1.00 82.06 136 THR A O 1
ATOM 1084 N N . GLU A 1 137 ? 12.270 -24.642 -37.298 1.00 80.94 137 GLU A N 1
ATOM 1085 C CA . GLU A 1 137 ? 13.494 -25.253 -37.833 1.00 80.94 137 GLU A CA 1
ATOM 1086 C C . GLU A 1 137 ? 14.629 -25.246 -36.791 1.00 80.94 137 GLU A C 1
ATOM 1088 O O . GLU A 1 137 ? 15.307 -26.260 -36.609 1.00 80.94 137 GLU A O 1
ATOM 1093 N N . LEU A 1 138 ? 14.785 -24.144 -36.049 1.00 81.50 138 LEU A N 1
ATOM 1094 C CA . LEU A 1 138 ? 15.754 -24.017 -34.956 1.00 81.50 138 LEU A CA 1
ATOM 1095 C C . LEU A 1 138 ? 15.403 -24.888 -33.742 1.00 81.50 138 LEU A C 1
ATOM 1097 O O . LEU A 1 138 ? 16.299 -25.473 -33.141 1.00 81.50 138 LEU A O 1
ATOM 1101 N N . GLU A 1 139 ? 14.122 -25.023 -33.398 1.00 83.75 139 GLU A N 1
ATOM 1102 C CA . GLU A 1 139 ? 13.657 -25.865 -32.289 1.00 83.75 139 GLU A CA 1
ATOM 1103 C C . GLU A 1 139 ? 13.961 -27.351 -32.538 1.00 83.75 139 GLU A C 1
ATOM 1105 O O . GLU A 1 139 ? 14.371 -28.075 -31.631 1.00 83.75 139 GLU A O 1
ATOM 1110 N N . LYS A 1 140 ? 13.843 -27.804 -33.793 1.00 84.06 140 LYS A N 1
ATOM 1111 C CA . LYS A 1 140 ? 14.154 -29.186 -34.192 1.00 84.06 140 LYS A CA 1
ATOM 1112 C C . LYS A 1 140 ? 15.652 -29.483 -34.241 1.00 84.06 140 LYS A C 1
ATOM 1114 O O . LYS A 1 140 ? 16.041 -30.649 -34.178 1.00 84.06 140 LYS A O 1
ATOM 1119 N N . SER A 1 141 ? 16.513 -28.480 -34.417 1.00 77.56 141 SER A N 1
ATOM 1120 C CA . SER A 1 141 ? 17.963 -28.680 -34.573 1.00 77.56 141 SER A CA 1
ATOM 1121 C C . SER A 1 141 ? 18.776 -27.492 -34.037 1.00 77.56 141 SER A C 1
ATOM 1123 O O . SER A 1 141 ? 19.485 -26.831 -34.798 1.00 77.56 141 SER A O 1
ATOM 1125 N N . PRO A 1 142 ? 18.749 -27.242 -32.714 1.00 70.88 142 PRO A N 1
ATOM 1126 C CA . PRO A 1 142 ? 19.296 -26.020 -32.113 1.00 70.88 142 PRO A CA 1
ATOM 1127 C C . PRO A 1 142 ? 20.829 -25.923 -32.163 1.00 70.88 142 PRO A C 1
ATOM 1129 O O . PRO A 1 142 ? 21.390 -24.855 -31.937 1.00 70.88 142 PRO A O 1
ATOM 1132 N N . LEU A 1 143 ? 21.520 -27.033 -32.447 1.00 73.62 143 LEU A N 1
ATOM 1133 C CA . LEU A 1 143 ? 22.985 -27.130 -32.444 1.00 73.62 143 LEU A CA 1
ATOM 1134 C C . LEU A 1 143 ? 23.593 -27.273 -33.848 1.00 73.62 143 LEU A C 1
ATOM 1136 O O . LEU A 1 143 ? 24.809 -27.393 -33.974 1.00 73.62 143 LEU A O 1
ATOM 1140 N N . HIS A 1 144 ? 22.780 -27.309 -34.908 1.00 81.50 144 HIS A N 1
ATOM 1141 C CA . HIS A 1 144 ? 23.293 -27.410 -36.276 1.00 81.50 144 HIS A CA 1
ATOM 1142 C C . HIS A 1 144 ? 23.620 -26.023 -36.820 1.00 81.50 144 HIS A C 1
ATOM 1144 O O . HIS A 1 144 ? 22.728 -25.213 -37.064 1.00 81.50 144 HIS A O 1
ATOM 1150 N N . GLN A 1 145 ? 24.910 -25.766 -37.042 1.00 80.00 145 GLN A N 1
ATOM 1151 C CA . GLN A 1 145 ? 25.407 -24.482 -37.536 1.00 80.00 145 GLN A CA 1
ATOM 1152 C C . GLN A 1 145 ? 24.743 -24.073 -38.862 1.00 80.00 145 GLN A C 1
ATOM 1154 O O . GLN A 1 145 ? 24.351 -22.923 -39.022 1.00 80.00 145 GLN A O 1
ATOM 1159 N N . GLU A 1 146 ? 24.502 -25.027 -39.761 1.00 81.38 146 GLU A N 1
ATOM 1160 C CA . GLU A 1 146 ? 23.811 -24.784 -41.033 1.00 81.38 146 GLU A CA 1
ATOM 1161 C C . GLU A 1 146 ? 22.345 -24.359 -40.845 1.00 81.38 146 GLU A C 1
ATOM 1163 O O . GLU A 1 146 ? 21.844 -23.507 -41.577 1.00 81.38 146 GLU A O 1
ATOM 1168 N N . ALA A 1 147 ? 21.643 -24.912 -39.849 1.00 78.81 147 ALA A N 1
ATOM 1169 C CA . ALA A 1 147 ? 20.268 -24.517 -39.537 1.00 78.81 147 ALA A CA 1
ATOM 1170 C C . ALA A 1 147 ? 20.223 -23.084 -38.983 1.00 78.81 147 ALA A C 1
ATOM 1172 O O . ALA A 1 147 ? 19.361 -22.294 -39.370 1.00 78.81 147 ALA A O 1
ATOM 1173 N N . VAL A 1 148 ? 21.203 -22.724 -38.147 1.00 81.00 148 VAL A N 1
ATOM 1174 C CA . VAL A 1 148 ? 21.368 -21.364 -37.618 1.00 81.00 148 VAL A CA 1
ATOM 1175 C C . VAL A 1 148 ? 21.700 -20.370 -38.730 1.00 81.00 148 VAL A C 1
ATOM 1177 O O . VAL A 1 148 ? 21.076 -19.316 -38.807 1.00 81.00 148 VAL A O 1
ATOM 1180 N N . GLU A 1 149 ? 22.620 -20.703 -39.633 1.00 83.31 149 GLU A N 1
ATOM 1181 C CA . GLU A 1 149 ? 22.992 -19.845 -40.764 1.00 83.31 149 GLU A CA 1
ATOM 1182 C C . GLU A 1 149 ? 21.828 -19.637 -41.747 1.00 83.31 149 GLU A C 1
ATOM 1184 O O . GLU A 1 149 ? 21.594 -18.513 -42.193 1.00 83.31 149 GLU A O 1
ATOM 1189 N N . ARG A 1 150 ? 21.029 -20.676 -42.033 1.00 82.31 150 ARG A N 1
ATOM 1190 C CA . ARG A 1 150 ? 19.820 -20.549 -42.870 1.00 82.31 150 ARG A CA 1
ATOM 1191 C C . ARG A 1 150 ? 18.736 -19.700 -42.208 1.00 82.31 150 ARG A C 1
ATOM 1193 O O . ARG A 1 150 ? 18.127 -18.867 -42.882 1.00 82.31 150 ARG A O 1
ATOM 1200 N N . ALA A 1 151 ? 18.506 -19.878 -40.907 1.00 81.50 151 ALA A N 1
ATOM 1201 C CA . ALA A 1 151 ? 17.561 -19.060 -40.151 1.00 81.50 151 ALA A CA 1
ATOM 1202 C C . ALA A 1 151 ? 18.004 -17.587 -40.103 1.00 81.50 151 ALA A C 1
ATOM 1204 O O . ALA A 1 151 ? 17.187 -16.691 -40.320 1.00 81.50 151 ALA A O 1
ATOM 1205 N N . LEU A 1 152 ? 19.304 -17.335 -39.910 1.00 82.31 152 LEU A N 1
ATOM 1206 C CA . LEU A 1 152 ? 19.886 -15.995 -39.976 1.00 82.31 152 LEU A CA 1
ATOM 1207 C C . LEU A 1 152 ? 19.724 -15.380 -41.365 1.00 82.31 152 LEU A C 1
ATOM 1209 O O . LEU A 1 152 ? 19.225 -14.267 -41.463 1.00 82.31 152 LEU A O 1
ATOM 1213 N N . ALA A 1 153 ? 20.044 -16.100 -42.441 1.00 82.69 153 ALA A N 1
ATOM 1214 C CA . ALA A 1 153 ? 19.882 -15.591 -43.803 1.00 82.69 153 ALA A CA 1
ATOM 1215 C C . ALA A 1 153 ? 18.424 -15.198 -44.114 1.00 82.69 153 ALA A C 1
ATOM 1217 O O . ALA A 1 153 ? 18.173 -14.150 -44.713 1.00 82.69 153 ALA A O 1
ATOM 1218 N N . ARG A 1 154 ? 17.445 -15.998 -43.663 1.00 81.69 154 ARG A N 1
ATOM 1219 C CA . ARG A 1 154 ? 16.013 -15.663 -43.787 1.00 81.69 154 ARG A CA 1
ATOM 1220 C C . ARG A 1 154 ? 15.639 -14.427 -42.971 1.00 81.69 154 ARG A C 1
ATOM 1222 O O . ARG A 1 154 ? 14.928 -13.561 -43.479 1.00 81.69 154 ARG A O 1
ATOM 1229 N N . TYR A 1 155 ? 16.138 -14.322 -41.740 1.00 80.81 155 TYR A N 1
ATOM 1230 C CA . TYR A 1 155 ? 15.933 -13.157 -40.881 1.00 80.81 155 TYR A CA 1
ATOM 1231 C C . TYR A 1 155 ? 16.520 -11.880 -41.504 1.00 80.81 155 TYR A C 1
ATOM 1233 O O . TYR A 1 155 ? 15.830 -10.865 -41.604 1.00 80.81 155 TYR A O 1
ATOM 1241 N N . GLU A 1 156 ? 17.763 -11.928 -41.985 1.00 84.50 156 GLU A N 1
ATOM 1242 C CA . GLU A 1 156 ? 18.426 -10.782 -42.614 1.00 84.50 156 GLU A CA 1
ATOM 1243 C C . GLU A 1 156 ? 17.710 -10.343 -43.894 1.00 84.50 156 GLU A C 1
ATOM 1245 O O . GLU A 1 156 ? 17.534 -9.144 -44.120 1.00 84.50 156 GLU A O 1
ATOM 1250 N N . HIS A 1 157 ? 17.230 -11.297 -44.696 1.00 83.56 157 HIS A N 1
ATOM 1251 C CA . HIS A 1 157 ? 16.447 -11.017 -45.896 1.00 83.56 157 HIS A CA 1
ATOM 1252 C C . HIS A 1 157 ? 15.089 -10.372 -45.571 1.00 83.56 157 HIS A C 1
ATOM 1254 O O . HIS A 1 157 ? 14.712 -9.379 -46.195 1.00 83.56 157 HIS A O 1
ATOM 1260 N N . HIS A 1 158 ? 14.361 -10.902 -44.582 1.00 81.19 158 HIS A N 1
ATOM 1261 C CA . HIS A 1 158 ? 13.023 -10.423 -44.223 1.00 81.19 158 HIS A CA 1
ATOM 1262 C C . HIS A 1 158 ? 13.058 -9.048 -43.543 1.00 81.19 158 HIS A C 1
ATOM 1264 O O . HIS A 1 158 ? 12.344 -8.129 -43.940 1.00 81.19 158 HIS A O 1
ATOM 1270 N N . PHE A 1 159 ? 13.933 -8.873 -42.550 1.00 78.38 159 PHE A N 1
ATOM 1271 C CA . PHE A 1 159 ? 14.006 -7.645 -41.755 1.00 78.38 159 PHE A CA 1
ATOM 1272 C C . PHE A 1 159 ? 14.971 -6.602 -42.327 1.00 78.38 159 PHE A C 1
ATOM 1274 O O . PHE A 1 159 ? 15.029 -5.486 -41.808 1.00 78.38 159 PHE A O 1
ATOM 1281 N N . ARG A 1 160 ? 15.734 -6.943 -43.378 1.00 78.56 160 ARG A N 1
ATOM 1282 C CA . ARG A 1 160 ? 16.784 -6.097 -43.983 1.00 78.56 160 ARG A CA 1
ATOM 1283 C C . ARG A 1 160 ? 17.780 -5.560 -42.948 1.00 78.56 160 ARG A C 1
ATOM 1285 O O . ARG A 1 160 ? 18.298 -4.451 -43.077 1.00 78.56 160 ARG A O 1
ATOM 1292 N N . ARG A 1 161 ? 18.018 -6.333 -41.887 1.00 78.06 161 ARG A N 1
ATOM 1293 C CA . ARG A 1 161 ? 18.909 -6.004 -40.770 1.00 78.06 161 ARG A CA 1
ATOM 1294 C C . ARG A 1 161 ? 19.952 -7.093 -40.652 1.00 78.06 161 ARG A C 1
ATOM 1296 O O . ARG A 1 161 ? 19.595 -8.262 -40.669 1.00 78.06 161 ARG A O 1
ATOM 1303 N N . THR A 1 162 ? 21.212 -6.707 -40.491 1.00 75.50 162 THR A N 1
ATOM 1304 C CA . THR A 1 162 ? 22.289 -7.670 -40.257 1.00 75.50 162 THR A CA 1
ATOM 1305 C C . THR A 1 162 ? 22.286 -8.101 -38.797 1.00 75.50 162 THR A C 1
ATOM 1307 O O . THR A 1 162 ? 22.309 -7.266 -37.887 1.00 75.50 162 THR A O 1
ATOM 1310 N N . ALA A 1 163 ? 22.225 -9.407 -38.565 1.00 69.88 163 ALA A N 1
ATOM 1311 C CA . ALA A 1 163 ? 22.248 -9.983 -37.231 1.00 69.88 163 ALA A CA 1
ATOM 1312 C C . ALA A 1 163 ? 23.679 -10.423 -36.923 1.00 69.88 163 ALA A C 1
ATOM 1314 O O . ALA A 1 163 ? 24.234 -11.311 -37.562 1.00 69.88 163 ALA A O 1
ATOM 1315 N N . ARG A 1 164 ? 24.307 -9.788 -35.931 1.00 70.94 164 ARG A N 1
ATOM 1316 C CA . ARG A 1 164 ? 25.623 -10.213 -35.438 1.00 70.94 164 ARG A CA 1
ATOM 1317 C C . ARG A 1 164 ? 25.431 -11.062 -34.192 1.00 70.94 164 ARG A C 1
ATOM 1319 O O . ARG A 1 164 ? 24.667 -10.688 -33.310 1.00 70.94 164 ARG A O 1
ATOM 1326 N N . MET A 1 165 ? 26.166 -12.169 -34.096 1.00 64.19 165 MET A N 1
ATOM 1327 C CA . MET A 1 165 ? 26.062 -13.104 -32.967 1.00 64.19 165 MET A CA 1
ATOM 1328 C C . MET A 1 165 ? 26.507 -12.521 -31.614 1.00 64.19 165 MET A C 1
ATOM 1330 O O . MET A 1 165 ? 26.242 -13.120 -30.577 1.00 64.19 165 MET A O 1
ATOM 1334 N N . GLN A 1 166 ? 27.174 -11.362 -31.596 1.00 66.69 166 GLN A N 1
ATOM 1335 C CA . GLN A 1 166 ? 27.609 -10.680 -30.375 1.00 66.69 166 GLN A CA 1
ATOM 1336 C C . GLN A 1 166 ? 27.392 -9.165 -30.491 1.00 66.69 166 GLN A C 1
ATOM 1338 O O . GLN A 1 166 ? 27.599 -8.584 -31.559 1.00 66.69 166 GLN A O 1
ATOM 1343 N N . GLN A 1 167 ? 27.022 -8.516 -29.377 1.00 62.00 167 GLN A N 1
ATOM 1344 C CA . GLN A 1 167 ? 26.928 -7.049 -29.272 1.00 62.00 167 GLN A CA 1
ATOM 1345 C C . GLN A 1 167 ? 28.268 -6.353 -29.558 1.00 62.00 167 GLN A C 1
ATOM 1347 O O . GLN A 1 167 ? 28.286 -5.220 -30.033 1.00 62.00 167 GLN A O 1
ATOM 1352 N N . SER A 1 168 ? 29.390 -7.035 -29.315 1.00 59.41 168 SER A N 1
ATOM 1353 C CA . SER A 1 168 ? 30.728 -6.573 -29.666 1.00 59.41 168 SER A CA 1
ATOM 1354 C C . SER A 1 168 ? 31.458 -7.648 -30.467 1.00 59.41 168 SER A C 1
ATOM 1356 O O . SER A 1 168 ? 31.607 -8.785 -30.036 1.00 59.41 168 SER A O 1
ATOM 1358 N N . VAL A 1 169 ? 31.927 -7.283 -31.659 1.00 57.81 169 VAL A N 1
ATOM 1359 C CA . VAL A 1 169 ? 32.828 -8.115 -32.463 1.00 57.81 169 VAL A CA 1
ATOM 1360 C C . VAL A 1 169 ? 34.182 -7.425 -32.441 1.00 57.81 169 VAL A C 1
ATOM 1362 O O . VAL A 1 169 ? 34.378 -6.392 -33.083 1.00 57.81 169 VAL A O 1
ATOM 1365 N N . VAL A 1 170 ? 35.110 -7.959 -31.650 1.00 60.88 170 VAL A N 1
ATOM 1366 C CA . VAL A 1 170 ? 36.475 -7.431 -31.578 1.00 60.88 170 VAL A CA 1
ATOM 1367 C C . VAL A 1 170 ? 37.262 -7.980 -32.763 1.00 60.88 170 VAL A C 1
ATOM 1369 O O . VAL A 1 170 ? 37.836 -9.067 -32.705 1.00 60.88 170 VAL A O 1
ATOM 1372 N N . PHE A 1 171 ? 37.307 -7.216 -33.853 1.00 52.94 171 PHE A N 1
ATOM 1373 C CA . PHE A 1 171 ? 38.210 -7.497 -34.964 1.00 52.94 171 PHE A CA 1
ATOM 1374 C C . PHE A 1 171 ? 39.648 -7.193 -34.529 1.00 52.94 171 PHE A C 1
ATOM 1376 O O . PHE A 1 171 ? 40.080 -6.042 -34.528 1.00 52.94 171 PHE A O 1
ATOM 1383 N N . ARG A 1 172 ? 40.401 -8.228 -34.134 1.00 57.84 172 ARG A N 1
ATOM 1384 C CA . ARG A 1 172 ? 41.803 -8.075 -33.698 1.00 57.84 172 ARG A CA 1
ATOM 1385 C C . ARG A 1 172 ? 42.757 -7.689 -34.837 1.00 57.84 172 ARG A C 1
ATOM 1387 O O . ARG A 1 172 ? 43.825 -7.157 -34.554 1.00 57.84 172 ARG A O 1
ATOM 1394 N N . SER A 1 173 ? 42.373 -7.875 -36.105 1.00 50.47 173 SER A N 1
ATOM 1395 C CA . SER A 1 173 ? 43.142 -7.371 -37.251 1.00 50.47 173 SER A CA 1
ATOM 1396 C C . SER A 1 173 ? 42.317 -7.326 -38.546 1.00 50.47 173 SER A C 1
ATOM 1398 O O . 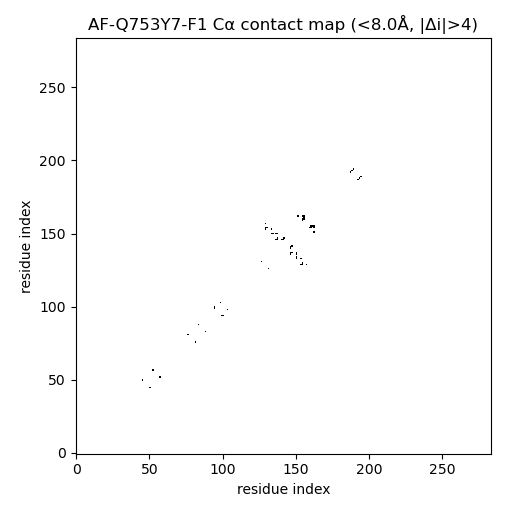SER A 1 173 ? 42.349 -8.251 -39.355 1.00 50.47 173 SER A O 1
ATOM 1400 N N . CYS A 1 174 ? 41.600 -6.229 -38.784 1.00 51.22 174 CYS A N 1
ATOM 1401 C CA . CYS A 1 174 ? 41.139 -5.867 -40.128 1.00 51.22 174 CYS A CA 1
ATOM 1402 C C . CYS A 1 174 ? 41.664 -4.458 -40.426 1.00 51.22 174 CYS A C 1
ATOM 1404 O O . CYS A 1 174 ? 41.377 -3.512 -39.695 1.00 51.22 174 CYS A O 1
ATOM 1406 N N . GLY A 1 175 ? 42.536 -4.350 -41.428 1.00 53.19 175 GLY A N 1
ATOM 1407 C CA . GLY A 1 175 ? 43.391 -3.192 -41.702 1.00 53.19 175 GLY A CA 1
ATOM 1408 C C . GLY A 1 175 ? 42.684 -1.980 -42.313 1.00 53.19 175 GLY A C 1
ATOM 1409 O O . GLY A 1 175 ? 43.024 -1.569 -43.414 1.00 53.19 175 GLY A O 1
ATOM 1410 N N . GLY A 1 176 ? 41.749 -1.374 -41.586 1.00 54.66 176 GLY A N 1
ATOM 1411 C CA . GLY A 1 176 ? 41.174 -0.068 -41.919 1.00 54.66 176 GLY A CA 1
ATOM 1412 C C . GLY A 1 176 ? 40.505 0.509 -40.681 1.00 54.66 176 GLY A C 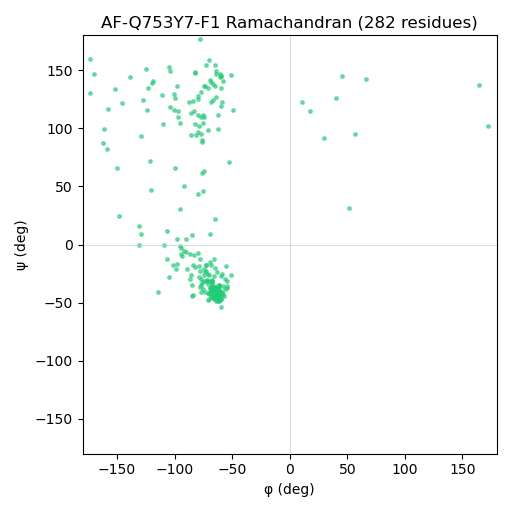1
ATOM 1413 O O . GLY A 1 176 ? 39.426 0.063 -40.309 1.00 54.66 176 GLY A O 1
ATOM 1414 N N . ARG A 1 177 ? 41.182 1.415 -39.965 1.00 52.97 177 ARG A N 1
ATOM 1415 C CA . ARG A 1 177 ? 40.759 1.828 -38.617 1.00 52.97 177 ARG A CA 1
ATOM 1416 C C . ARG A 1 177 ? 39.609 2.847 -38.643 1.00 52.97 177 ARG A C 1
ATOM 1418 O O . ARG A 1 177 ? 39.785 3.921 -39.215 1.00 52.97 177 ARG A O 1
ATOM 1425 N N . PRO A 1 178 ? 38.510 2.586 -37.912 1.00 51.56 178 PRO A N 1
ATOM 1426 C CA . PRO A 1 178 ? 37.622 3.604 -37.369 1.00 51.56 178 PRO A CA 1
ATOM 1427 C C . PRO A 1 178 ? 38.169 4.131 -36.023 1.00 51.56 178 PRO A C 1
ATOM 1429 O O . PRO A 1 178 ? 38.391 3.347 -35.109 1.00 51.56 178 PRO A O 1
ATOM 1432 N N . GLN A 1 179 ? 38.370 5.454 -35.966 1.00 54.03 179 GLN A N 1
ATOM 1433 C CA . GLN A 1 179 ? 38.580 6.396 -34.840 1.00 54.03 179 GLN A CA 1
ATOM 1434 C C . GLN A 1 179 ? 39.547 6.099 -33.657 1.00 54.03 179 GLN A C 1
ATOM 1436 O O . GLN A 1 179 ? 39.710 4.966 -33.209 1.00 54.03 179 GLN A O 1
ATOM 1441 N N . PRO A 1 180 ? 40.211 7.155 -33.128 1.00 49.69 180 PRO A N 1
ATOM 1442 C CA . PRO A 1 180 ? 41.284 7.044 -32.144 1.00 49.69 180 PRO A CA 1
ATOM 1443 C C . PRO A 1 180 ? 40.775 6.873 -30.705 1.00 49.69 180 PRO A C 1
ATOM 1445 O O . PRO A 1 180 ? 39.736 7.393 -30.307 1.00 49.69 180 PRO A O 1
ATOM 1448 N N . ALA A 1 181 ? 41.564 6.140 -29.920 1.00 54.72 181 ALA A N 1
ATOM 1449 C CA . ALA A 1 181 ? 41.324 5.817 -28.521 1.00 54.72 181 ALA A CA 1
ATOM 1450 C C . ALA A 1 181 ? 41.314 7.055 -27.603 1.00 54.72 181 ALA A C 1
ATOM 1452 O O . ALA A 1 181 ? 42.085 7.994 -27.799 1.00 54.72 181 ALA A O 1
ATOM 1453 N N . ALA A 1 182 ? 40.524 6.986 -26.526 1.00 55.84 182 ALA A N 1
ATOM 1454 C CA . ALA A 1 182 ? 40.354 7.996 -25.470 1.00 55.84 182 ALA A CA 1
ATOM 1455 C C . ALA A 1 182 ? 41.609 8.285 -24.602 1.00 55.84 182 ALA A C 1
ATOM 1457 O O . ALA A 1 182 ? 41.490 8.756 -23.476 1.00 55.84 182 ALA A O 1
ATOM 1458 N N . GLY A 1 183 ? 42.811 7.989 -25.100 1.00 59.84 183 GLY A N 1
ATOM 1459 C CA . GLY A 1 183 ? 44.080 8.156 -24.383 1.00 59.84 183 GLY A CA 1
ATOM 1460 C C . GLY A 1 183 ? 45.170 8.885 -25.169 1.00 59.84 183 GLY A C 1
ATOM 1461 O O . GLY A 1 183 ? 46.261 9.079 -24.640 1.00 59.84 183 GLY A O 1
ATOM 1462 N N . CYS A 1 184 ? 44.906 9.300 -26.410 1.00 60.66 184 CYS A N 1
ATOM 1463 C CA . CYS A 1 184 ? 45.852 10.089 -27.195 1.00 60.66 184 CYS A CA 1
ATOM 1464 C C . CYS A 1 184 ? 45.312 11.508 -27.367 1.00 60.66 184 CYS A C 1
ATOM 1466 O O . CYS A 1 184 ? 44.163 11.701 -27.763 1.00 60.66 184 CYS A O 1
ATOM 1468 N N . ALA A 1 185 ? 46.143 12.499 -27.039 1.00 64.19 185 ALA A N 1
ATOM 1469 C CA . ALA A 1 185 ? 45.819 13.889 -27.310 1.00 64.19 185 ALA A CA 1
ATOM 1470 C C . ALA A 1 185 ? 45.628 14.083 -28.828 1.00 64.19 185 ALA A C 1
ATOM 1472 O O . ALA A 1 185 ? 46.340 13.436 -29.600 1.00 64.19 185 ALA A O 1
ATOM 1473 N N . PRO A 1 186 ? 44.697 14.955 -29.256 1.00 69.81 186 PRO A N 1
ATOM 1474 C CA . PRO A 1 186 ? 44.515 15.288 -30.665 1.00 69.81 186 PRO A CA 1
ATOM 1475 C C . PRO A 1 186 ? 45.836 15.684 -31.331 1.00 69.81 186 PRO A C 1
ATOM 1477 O O . PRO A 1 186 ? 46.670 16.335 -30.700 1.00 69.81 186 PRO A O 1
ATOM 1480 N N . ASP A 1 187 ? 46.016 15.361 -32.611 1.00 76.06 187 ASP A N 1
ATOM 1481 C CA . ASP A 1 187 ? 47.267 15.649 -33.332 1.00 76.06 187 ASP A CA 1
ATOM 1482 C C . ASP A 1 187 ? 47.610 17.155 -33.354 1.00 76.06 187 ASP A C 1
ATOM 1484 O O . ASP A 1 187 ? 48.778 17.538 -33.401 1.00 76.06 187 ASP A O 1
ATOM 1488 N N . ASN A 1 188 ? 46.604 18.029 -33.230 1.00 78.56 188 ASN A N 1
ATOM 1489 C CA . ASN A 1 188 ? 46.753 19.487 -33.137 1.00 78.56 188 ASN A CA 1
ATOM 1490 C C . ASN A 1 188 ? 46.902 20.028 -31.698 1.00 78.56 188 ASN A C 1
ATOM 1492 O O . ASN A 1 188 ? 46.945 21.244 -31.482 1.00 78.56 188 ASN A O 1
ATOM 1496 N N . TYR A 1 189 ? 46.977 19.156 -30.691 1.00 78.94 189 TYR A N 1
ATOM 1497 C CA . TYR A 1 189 ? 46.991 19.559 -29.287 1.00 78.94 189 TYR A CA 1
ATOM 1498 C C . TYR A 1 189 ? 48.221 20.399 -28.934 1.00 78.94 189 TYR A C 1
ATOM 1500 O O . TYR A 1 189 ? 48.096 21.455 -28.317 1.00 78.94 189 TYR A O 1
ATOM 1508 N N . TRP A 1 190 ? 49.409 19.965 -29.353 1.00 76.38 190 TRP A N 1
ATOM 1509 C CA . TRP A 1 190 ? 50.663 20.641 -29.007 1.00 76.38 190 TRP A CA 1
ATOM 1510 C C . TRP A 1 190 ? 50.910 21.916 -29.815 1.00 76.38 190 TRP A C 1
ATOM 1512 O O . TRP A 1 190 ? 51.536 22.843 -29.303 1.00 76.38 190 TRP A O 1
ATOM 1522 N N . SER A 1 191 ? 50.412 21.972 -31.052 1.00 79.62 191 SER A N 1
ATOM 1523 C CA . SER A 1 191 ? 50.616 23.097 -31.966 1.00 79.62 191 SER A CA 1
ATOM 1524 C C . SER A 1 191 ? 49.615 24.232 -31.746 1.00 79.62 191 SER A C 1
ATOM 1526 O O . SER A 1 191 ? 50.017 25.392 -31.719 1.00 79.62 191 SER A O 1
ATOM 1528 N N . GLU A 1 192 ? 48.329 23.927 -31.553 1.00 79.62 192 GLU A N 1
ATOM 1529 C CA . GLU A 1 192 ? 47.270 24.947 -31.539 1.00 79.62 192 GLU A CA 1
ATOM 1530 C C . GLU A 1 192 ? 46.597 25.106 -30.173 1.00 79.62 192 GLU A C 1
ATOM 1532 O O . GLU A 1 192 ? 46.311 26.225 -29.735 1.00 79.62 192 GLU A O 1
ATOM 1537 N N . ILE A 1 193 ? 46.342 23.996 -29.477 1.00 79.69 193 ILE A N 1
ATOM 1538 C CA . ILE A 1 193 ? 45.500 23.987 -28.272 1.00 79.69 193 ILE A CA 1
ATOM 1539 C C . ILE A 1 193 ? 46.318 24.345 -27.022 1.00 79.69 193 ILE A C 1
ATOM 1541 O O . ILE A 1 193 ? 45.896 25.170 -26.208 1.00 79.69 193 ILE A O 1
ATOM 1545 N N . TYR A 1 194 ? 47.514 23.777 -26.875 1.00 84.31 194 TYR A N 1
ATOM 1546 C CA . TYR A 1 194 ? 48.374 23.962 -25.706 1.00 84.31 194 TYR A CA 1
ATOM 1547 C C . TYR A 1 194 ? 48.868 25.411 -25.511 1.00 84.31 194 TYR A C 1
ATOM 1549 O O . TYR A 1 194 ? 48.790 25.905 -24.379 1.00 84.31 194 TYR A O 1
ATOM 1557 N N . PRO A 1 195 ? 49.304 26.150 -26.556 1.00 87.31 195 PRO A N 1
ATOM 1558 C CA . PRO A 1 195 ? 49.703 27.551 -26.404 1.00 87.31 195 PRO A CA 1
ATOM 1559 C C . PRO A 1 195 ? 48.555 28.433 -25.896 1.00 87.31 195 PRO A C 1
ATOM 1561 O O . PRO A 1 195 ? 48.752 29.233 -24.981 1.00 87.31 195 PRO 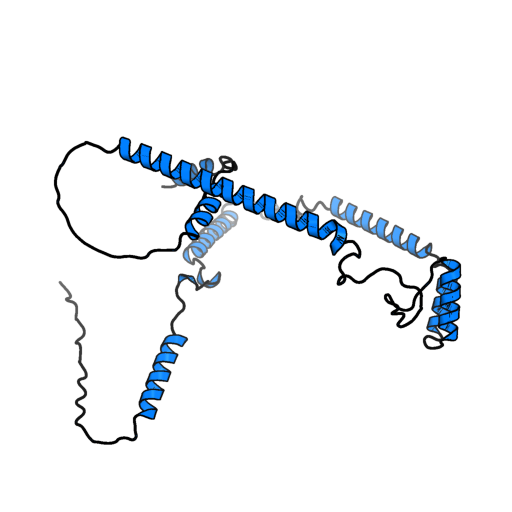A O 1
ATOM 1564 N N . ARG A 1 196 ? 47.336 28.223 -26.418 1.00 86.44 196 ARG A N 1
ATOM 1565 C CA . ARG A 1 196 ? 46.126 28.952 -26.001 1.00 86.44 196 ARG A CA 1
ATOM 1566 C C . ARG A 1 196 ? 45.760 28.661 -24.547 1.00 86.44 196 ARG A C 1
ATOM 1568 O O . ARG A 1 196 ? 45.494 29.587 -23.783 1.00 86.44 196 ARG A O 1
ATOM 1575 N N . LEU A 1 197 ? 45.809 27.391 -24.136 1.00 85.00 197 LEU A N 1
ATOM 1576 C CA . LEU A 1 197 ? 45.556 26.997 -22.744 1.00 85.00 197 LEU A CA 1
ATOM 1577 C C . LEU A 1 197 ? 46.567 27.624 -21.777 1.00 85.00 197 LEU A C 1
ATOM 1579 O O . LEU A 1 197 ? 46.205 28.055 -20.679 1.00 85.00 197 LEU A O 1
ATOM 1583 N N . ARG A 1 198 ? 47.841 27.685 -22.177 1.00 86.94 198 ARG A N 1
ATOM 1584 C CA . ARG A 1 198 ? 48.910 28.291 -21.378 1.00 86.94 198 ARG A CA 1
ATOM 1585 C C . ARG A 1 198 ? 48.702 29.795 -21.207 1.00 86.94 198 ARG A C 1
ATOM 1587 O O . ARG A 1 198 ? 48.834 30.294 -20.090 1.00 86.94 198 ARG A O 1
ATOM 1594 N N . GLU A 1 199 ? 48.344 30.502 -22.276 1.00 88.38 199 GLU A N 1
ATOM 1595 C CA . GLU A 1 199 ? 48.054 31.938 -22.223 1.00 88.38 199 GLU A CA 1
ATOM 1596 C C . GLU A 1 199 ? 46.833 32.235 -21.340 1.00 88.38 199 GLU A C 1
ATOM 1598 O O . GLU A 1 199 ? 46.872 33.126 -20.492 1.00 88.38 199 GLU A O 1
ATOM 1603 N N . GLN A 1 200 ? 45.773 31.434 -21.459 1.00 85.81 200 GLN A N 1
ATOM 1604 C CA . GLN A 1 200 ? 44.566 31.590 -20.650 1.00 85.81 200 GLN A CA 1
ATOM 1605 C C . GLN A 1 200 ? 44.838 31.377 -19.153 1.00 85.81 200 GLN A C 1
ATOM 1607 O O . GLN A 1 200 ? 44.339 32.133 -18.317 1.00 85.81 200 GLN A O 1
ATOM 1612 N N . ARG A 1 201 ? 45.673 30.390 -18.796 1.00 86.69 201 ARG A N 1
ATOM 1613 C CA . ARG A 1 201 ? 46.115 30.184 -17.407 1.00 86.69 201 ARG A CA 1
ATOM 1614 C C . ARG A 1 201 ? 46.950 31.354 -16.894 1.00 86.69 201 ARG A C 1
ATOM 1616 O O . ARG A 1 201 ? 46.732 31.794 -15.770 1.00 86.69 201 ARG A O 1
ATOM 1623 N N . ALA A 1 202 ? 47.855 31.888 -17.714 1.00 88.88 202 ALA A N 1
ATOM 1624 C CA . ALA A 1 202 ? 48.659 33.051 -17.344 1.00 88.88 202 ALA A CA 1
ATOM 1625 C C . ALA A 1 202 ? 47.793 34.301 -17.099 1.00 88.88 202 ALA A C 1
ATOM 1627 O O . ALA A 1 202 ? 48.039 35.033 -16.140 1.00 88.88 202 ALA A O 1
ATOM 1628 N N . ARG A 1 203 ? 46.746 34.516 -17.911 1.00 90.00 203 ARG A N 1
ATOM 1629 C CA . ARG A 1 203 ? 45.783 35.615 -17.722 1.00 90.00 203 ARG A CA 1
ATOM 1630 C C . ARG A 1 203 ? 45.008 35.489 -16.410 1.00 90.00 203 ARG A C 1
ATOM 1632 O O . ARG A 1 203 ? 44.982 36.447 -15.645 1.00 90.00 203 ARG A O 1
ATOM 1639 N N . ARG A 1 204 ? 44.470 34.301 -16.105 1.00 88.38 204 ARG A N 1
ATOM 1640 C CA . ARG A 1 204 ? 43.754 34.055 -14.837 1.00 88.38 204 ARG A CA 1
ATOM 1641 C C . ARG A 1 204 ? 44.630 34.328 -13.615 1.00 88.38 204 ARG A C 1
ATOM 1643 O O . ARG A 1 204 ? 44.194 34.982 -12.676 1.00 88.38 204 ARG A O 1
ATOM 1650 N N . LEU A 1 205 ? 45.887 33.891 -13.659 1.00 90.56 205 LEU A N 1
ATOM 1651 C CA . LEU A 1 205 ? 46.826 34.074 -12.550 1.00 90.56 205 LEU A CA 1
ATOM 1652 C C . LEU A 1 205 ? 47.206 35.554 -12.342 1.00 90.56 205 LEU A C 1
ATOM 1654 O O . LEU A 1 205 ? 47.453 35.991 -11.219 1.00 90.56 205 LEU A O 1
ATOM 1658 N N . LEU A 1 206 ? 47.233 36.345 -13.420 1.00 89.94 206 LEU A N 1
ATOM 1659 C CA . LEU A 1 206 ? 47.430 37.796 -13.359 1.00 89.94 206 LEU A CA 1
ATOM 1660 C C . LEU A 1 206 ? 46.215 38.530 -12.777 1.00 89.94 206 LEU A C 1
ATOM 1662 O O . LEU A 1 206 ? 46.404 39.450 -11.981 1.00 89.94 206 LEU A O 1
ATOM 1666 N N . GLU A 1 207 ? 44.995 38.140 -13.151 1.00 89.31 207 GLU A N 1
ATOM 1667 C CA . GLU A 1 207 ? 43.753 38.713 -12.609 1.00 89.31 207 GLU A CA 1
ATOM 1668 C C . GLU A 1 207 ? 43.598 38.421 -11.116 1.00 89.31 207 GLU A C 1
ATOM 1670 O O . GLU A 1 207 ? 43.355 39.337 -10.334 1.00 89.31 207 GLU A O 1
ATOM 1675 N N . GLU A 1 208 ? 43.845 37.183 -10.693 1.00 88.19 208 GLU A N 1
ATOM 1676 C CA . GLU A 1 208 ? 43.783 36.794 -9.282 1.00 88.19 208 GLU A CA 1
ATOM 1677 C C . GLU A 1 208 ? 44.800 37.578 -8.435 1.00 88.19 208 GLU A C 1
ATOM 1679 O O . GLU A 1 208 ? 44.489 38.080 -7.353 1.00 88.19 208 GLU A O 1
ATOM 1684 N N . ARG A 1 209 ? 46.009 37.791 -8.972 1.00 88.44 209 ARG A N 1
ATOM 1685 C CA . ARG A 1 209 ? 47.038 38.607 -8.315 1.00 88.44 209 ARG A CA 1
ATOM 1686 C C . ARG A 1 209 ? 46.664 40.091 -8.239 1.00 88.44 209 ARG A C 1
ATOM 1688 O O . ARG A 1 209 ? 47.087 40.761 -7.296 1.00 88.44 209 ARG A O 1
ATOM 1695 N N . LYS A 1 210 ? 45.908 40.622 -9.207 1.00 90.06 210 LYS A N 1
ATOM 1696 C CA . LYS A 1 210 ? 45.365 41.989 -9.137 1.00 90.06 210 LYS A CA 1
ATOM 1697 C C . LYS A 1 210 ? 44.272 42.088 -8.077 1.00 90.06 210 LYS A C 1
ATOM 1699 O O . LYS A 1 210 ? 44.378 42.959 -7.220 1.00 90.06 210 LYS A O 1
ATOM 1704 N N . ARG A 1 211 ? 43.324 41.144 -8.062 1.00 88.44 211 ARG A N 1
ATOM 1705 C CA . ARG A 1 211 ? 42.233 41.105 -7.077 1.00 88.44 211 ARG A CA 1
ATOM 1706 C C . ARG A 1 211 ? 42.764 41.068 -5.646 1.00 88.44 211 ARG A C 1
ATOM 1708 O O . ARG A 1 211 ? 42.346 41.857 -4.810 1.00 88.44 211 ARG A O 1
ATOM 1715 N N . ARG A 1 212 ? 43.780 40.239 -5.390 1.00 85.69 212 ARG A N 1
ATOM 1716 C CA . ARG A 1 212 ? 44.409 40.146 -4.066 1.00 85.69 212 ARG A CA 1
ATOM 1717 C C . ARG A 1 212 ? 45.063 41.459 -3.614 1.00 85.69 212 ARG A C 1
ATOM 1719 O O . ARG A 1 212 ? 44.986 41.806 -2.443 1.00 85.69 212 ARG A O 1
ATOM 1726 N N . ARG A 1 213 ? 45.675 42.211 -4.537 1.00 86.88 213 ARG A N 1
ATOM 1727 C CA . ARG A 1 213 ? 46.264 43.530 -4.237 1.00 86.88 213 ARG A CA 1
ATOM 1728 C C . ARG A 1 213 ? 45.206 44.602 -3.980 1.00 86.88 213 ARG A C 1
ATOM 1730 O O . ARG A 1 213 ? 45.455 45.513 -3.200 1.00 86.88 213 ARG A O 1
ATOM 1737 N N . GLU A 1 214 ? 44.066 44.531 -4.659 1.00 87.38 214 GLU A N 1
ATOM 1738 C CA . GLU A 1 214 ? 42.935 45.435 -4.423 1.00 87.38 214 GLU A CA 1
ATOM 1739 C C . GLU A 1 214 ? 42.275 45.147 -3.068 1.00 87.38 214 GLU A C 1
ATOM 1741 O O . GLU A 1 214 ? 42.039 46.079 -2.304 1.00 87.38 214 GLU A O 1
ATOM 1746 N N . GLU A 1 215 ? 42.088 43.870 -2.720 1.00 86.19 215 GLU A N 1
ATOM 1747 C CA . GLU A 1 215 ? 41.599 43.447 -1.400 1.00 86.19 215 GLU A CA 1
ATOM 1748 C C . GLU A 1 215 ? 42.543 43.882 -0.260 1.00 86.19 215 GLU A C 1
ATOM 1750 O O . GLU A 1 215 ? 42.075 44.347 0.779 1.00 86.19 215 GLU A O 1
ATOM 1755 N N . GLU A 1 216 ? 43.867 43.781 -0.441 1.00 84.56 216 GLU A N 1
ATOM 1756 C CA . GLU A 1 216 ? 44.853 44.267 0.543 1.00 84.56 216 GLU A CA 1
ATOM 1757 C C . GLU A 1 216 ? 44.769 45.789 0.740 1.00 84.56 216 GLU A C 1
ATOM 1759 O O . GLU A 1 216 ? 44.715 46.253 1.878 1.00 84.56 216 GLU A O 1
ATOM 1764 N N . LYS A 1 217 ? 44.660 46.567 -0.346 1.00 87.81 217 LYS A N 1
ATOM 1765 C CA . LYS A 1 217 ? 44.495 48.029 -0.261 1.00 87.81 217 LYS A CA 1
ATOM 1766 C C . LYS A 1 217 ? 43.195 48.439 0.427 1.00 87.81 217 LYS A C 1
ATOM 1768 O O . LYS A 1 217 ? 43.192 49.400 1.192 1.00 87.81 217 LYS A O 1
ATOM 1773 N N . LEU A 1 218 ? 42.100 47.724 0.165 1.00 84.81 218 LEU A N 1
ATOM 1774 C CA . LEU A 1 218 ? 40.809 48.002 0.795 1.00 84.81 218 LEU A CA 1
ATOM 1775 C C . LEU A 1 218 ? 40.861 47.735 2.307 1.00 84.81 218 LEU A C 1
ATOM 1777 O O . LEU A 1 218 ? 40.340 48.524 3.092 1.00 84.81 218 LEU A O 1
ATOM 1781 N N . LYS A 1 219 ? 41.547 46.663 2.728 1.00 82.62 219 LYS A N 1
ATOM 1782 C CA . LYS A 1 219 ? 41.771 46.363 4.151 1.00 82.62 219 LYS A CA 1
ATOM 1783 C C . LYS A 1 219 ? 42.636 47.415 4.843 1.00 82.62 219 LYS A C 1
ATOM 1785 O O . LYS A 1 219 ? 42.331 47.783 5.974 1.00 82.62 219 LYS A O 1
ATOM 1790 N N . GLU A 1 220 ? 43.679 47.916 4.183 1.00 81.62 220 GLU A N 1
ATOM 1791 C CA . GLU A 1 220 ? 44.509 48.998 4.731 1.00 81.62 220 GLU A CA 1
ATOM 1792 C C . GLU A 1 220 ? 43.719 50.304 4.900 1.00 81.62 220 GLU A C 1
ATOM 1794 O O . GLU A 1 220 ? 43.845 50.959 5.934 1.00 81.62 220 GLU A O 1
ATOM 1799 N N . GLN A 1 221 ? 42.860 50.658 3.936 1.00 79.31 221 GLN A N 1
ATOM 1800 C CA . GLN A 1 221 ? 41.987 51.834 4.048 1.00 79.31 221 GLN A CA 1
ATOM 1801 C C . GLN A 1 221 ? 40.968 51.689 5.187 1.00 79.31 221 GLN A C 1
ATOM 1803 O O . GLN A 1 221 ? 40.855 52.593 6.013 1.00 79.31 221 GLN A O 1
ATOM 1808 N N . ALA A 1 222 ? 40.302 50.534 5.298 1.00 76.88 222 ALA A N 1
ATOM 1809 C CA . ALA A 1 222 ? 39.356 50.270 6.384 1.00 76.88 222 ALA A CA 1
ATOM 1810 C C . ALA A 1 222 ? 40.030 50.291 7.773 1.00 76.88 222 ALA A C 1
ATOM 1812 O O . ALA A 1 222 ? 39.465 50.810 8.735 1.00 76.88 222 ALA A O 1
ATOM 1813 N N . GLY A 1 223 ? 41.259 49.771 7.885 1.00 73.62 223 GLY A N 1
ATOM 1814 C CA . GLY A 1 223 ? 42.039 49.834 9.124 1.00 73.62 223 GLY A CA 1
ATOM 1815 C C . GLY A 1 223 ? 42.455 51.261 9.506 1.00 73.62 223 GLY A C 1
ATOM 1816 O O . GLY A 1 223 ? 42.436 51.614 10.686 1.00 73.62 223 GLY A O 1
ATOM 1817 N N . ALA A 1 224 ? 42.789 52.100 8.522 1.00 72.44 224 ALA A N 1
ATOM 1818 C CA . ALA A 1 224 ? 43.128 53.502 8.756 1.00 72.44 224 ALA A CA 1
ATOM 1819 C C . ALA A 1 224 ? 41.910 54.335 9.199 1.00 72.44 224 ALA A C 1
ATOM 1821 O O . ALA A 1 224 ? 42.033 55.133 10.129 1.00 72.44 224 ALA A O 1
ATOM 1822 N N . GLU A 1 225 ? 40.731 54.116 8.605 1.00 67.50 225 GLU A N 1
ATOM 1823 C CA . GLU A 1 225 ? 39.484 54.769 9.035 1.00 67.50 225 GLU A CA 1
ATOM 1824 C C . GLU A 1 225 ? 39.080 54.356 10.459 1.00 67.50 225 GLU A C 1
ATOM 1826 O O . GLU A 1 225 ? 38.674 55.199 11.261 1.00 67.50 225 GLU A O 1
ATOM 1831 N N . GLN A 1 226 ? 39.267 53.082 10.825 1.00 61.16 226 GLN A N 1
ATOM 1832 C CA . GLN A 1 226 ? 38.951 52.600 12.172 1.00 61.16 226 GLN A CA 1
ATOM 1833 C C . GLN A 1 226 ? 39.887 53.188 13.246 1.00 61.16 226 GLN A C 1
ATOM 1835 O O . GLN A 1 226 ? 39.432 53.494 14.349 1.00 61.16 226 GLN A O 1
ATOM 1840 N N . MET A 1 227 ? 41.166 53.431 12.926 1.00 58.72 227 MET A N 1
ATOM 1841 C CA . MET A 1 227 ? 42.089 54.130 13.834 1.00 58.72 227 MET A CA 1
ATOM 1842 C C . MET A 1 227 ? 41.788 55.629 13.978 1.00 58.72 227 MET A C 1
ATOM 1844 O O . MET A 1 227 ? 42.108 56.207 15.014 1.00 58.72 227 MET A O 1
ATOM 1848 N N . GLN A 1 228 ? 41.160 56.271 12.988 1.00 57.53 228 GLN A N 1
ATOM 1849 C CA . GLN A 1 228 ? 40.821 57.696 13.074 1.00 57.53 228 GLN A CA 1
ATOM 1850 C C . GLN A 1 228 ? 39.562 57.967 13.925 1.00 57.53 228 GLN A C 1
ATOM 1852 O O . GLN A 1 228 ? 39.390 59.080 14.417 1.00 57.53 228 GLN A O 1
ATOM 1857 N N . LEU A 1 229 ? 38.718 56.953 14.159 1.00 56.25 229 LEU A N 1
ATOM 1858 C CA . LEU A 1 229 ? 37.508 57.038 14.996 1.00 56.25 229 LEU A CA 1
ATOM 1859 C C . LEU A 1 229 ? 37.722 56.668 16.480 1.00 56.25 229 LEU A C 1
ATOM 1861 O O . LEU A 1 229 ? 36.805 56.848 17.279 1.00 56.25 229 LEU A O 1
ATOM 1865 N N . GLN A 1 230 ? 38.908 56.195 16.882 1.00 51.25 230 GLN A N 1
ATOM 1866 C CA . GLN A 1 230 ? 39.231 55.851 18.277 1.00 51.25 230 GLN A CA 1
ATOM 1867 C C . GLN A 1 230 ? 40.423 56.658 18.812 1.00 51.25 230 GLN A C 1
ATOM 1869 O O . GLN A 1 230 ? 41.497 56.108 19.010 1.00 51.25 230 GLN A O 1
ATOM 1874 N N . LEU A 1 231 ? 40.233 57.960 19.065 1.00 38.44 231 LEU A N 1
ATOM 1875 C CA . LEU A 1 231 ? 40.998 58.774 20.033 1.00 38.44 231 LEU A CA 1
ATOM 1876 C C . LEU A 1 231 ? 40.354 60.180 20.150 1.00 38.44 231 LEU A C 1
ATOM 1878 O O . LEU A 1 231 ? 40.199 60.819 19.109 1.00 38.44 231 LEU A O 1
ATOM 1882 N N . PRO A 1 232 ? 40.051 60.741 21.346 1.00 46.88 232 PRO A N 1
ATOM 1883 C CA . PRO A 1 232 ? 40.014 60.162 22.693 1.00 46.88 232 PRO A CA 1
ATOM 1884 C C . PRO A 1 232 ? 38.615 60.239 23.359 1.00 46.88 232 PRO A C 1
ATOM 1886 O O . PRO A 1 232 ? 37.947 61.269 23.339 1.00 46.88 232 PRO A O 1
ATOM 1889 N N . ALA A 1 233 ? 38.221 59.164 24.042 1.00 37.81 233 ALA A N 1
ATOM 1890 C CA . ALA A 1 233 ? 37.317 59.221 25.190 1.00 37.81 233 ALA A CA 1
ATOM 1891 C C . ALA A 1 233 ? 37.979 58.428 26.325 1.00 37.81 233 ALA A C 1
ATOM 1893 O O . ALA A 1 233 ? 37.955 57.201 26.363 1.00 37.81 233 ALA A O 1
ATOM 1894 N N . ASP A 1 234 ? 38.702 59.194 27.130 1.00 31.92 234 ASP A N 1
ATOM 1895 C CA . ASP A 1 234 ? 39.142 59.001 28.507 1.00 31.92 234 ASP A CA 1
ATOM 1896 C C . ASP A 1 234 ? 38.978 57.632 29.188 1.00 31.92 234 ASP A C 1
ATOM 1898 O O . ASP A 1 234 ? 37.893 57.120 29.446 1.00 31.92 234 ASP A O 1
ATOM 1902 N N . ALA A 1 235 ? 40.130 57.129 29.634 1.00 37.41 235 ALA A N 1
ATOM 1903 C CA . ALA A 1 235 ? 40.465 57.076 31.056 1.00 37.41 235 ALA A CA 1
ATOM 1904 C C . ALA A 1 235 ? 39.290 56.947 32.052 1.00 37.41 235 ALA A C 1
ATOM 1906 O O . ALA A 1 235 ? 38.831 57.938 32.612 1.00 37.41 235 ALA A O 1
ATOM 1907 N N . ALA A 1 236 ? 38.932 55.712 32.413 1.00 32.81 236 ALA A N 1
ATOM 1908 C CA . ALA A 1 236 ? 38.468 55.388 33.763 1.00 32.81 236 ALA A CA 1
ATOM 1909 C C . ALA A 1 236 ? 38.647 53.890 34.075 1.00 32.81 236 ALA A C 1
ATOM 1911 O O . ALA A 1 236 ? 38.069 53.030 33.422 1.00 32.81 236 ALA A O 1
ATOM 1912 N N . ALA A 1 237 ? 39.496 53.637 35.077 1.00 33.12 237 ALA A N 1
ATOM 1913 C CA . ALA A 1 237 ? 39.586 52.502 36.007 1.00 33.12 237 ALA A CA 1
ATOM 1914 C C . ALA A 1 237 ? 38.862 51.182 35.637 1.00 33.12 237 ALA A C 1
ATOM 1916 O O . ALA A 1 237 ? 37.643 51.114 35.571 1.00 33.12 237 ALA A O 1
ATOM 1917 N N . ALA A 1 238 ? 39.560 50.069 35.399 1.00 31.86 238 ALA A N 1
ATOM 1918 C CA . ALA A 1 238 ? 40.291 49.259 36.388 1.00 31.86 238 ALA A CA 1
ATOM 1919 C C . ALA A 1 238 ? 39.420 48.746 37.556 1.00 31.86 238 ALA A C 1
ATOM 1921 O O . ALA A 1 238 ? 39.285 49.438 38.559 1.00 31.86 238 ALA A O 1
ATOM 1922 N N . ALA A 1 239 ? 38.905 47.511 37.443 1.00 33.06 239 ALA A N 1
ATOM 1923 C CA . ALA A 1 239 ? 38.930 46.477 38.494 1.00 33.06 239 ALA A CA 1
ATOM 1924 C C . ALA A 1 239 ? 38.085 45.247 38.106 1.00 33.06 239 ALA A C 1
ATOM 1926 O O . ALA A 1 239 ? 36.865 45.256 38.233 1.00 33.06 239 ALA A O 1
ATOM 1927 N N . SER A 1 240 ? 38.737 44.165 37.675 1.00 36.31 240 SER A N 1
ATOM 1928 C CA . SER A 1 240 ? 38.600 42.801 38.229 1.00 36.31 240 SER A CA 1
ATOM 1929 C C . SER A 1 240 ? 39.183 41.769 37.258 1.00 36.31 240 SER A C 1
ATOM 1931 O O . SER A 1 240 ? 39.053 41.857 36.041 1.00 36.31 240 SER A O 1
ATOM 1933 N N . THR A 1 241 ? 39.914 40.825 37.836 1.00 34.44 241 THR A N 1
ATOM 1934 C CA . THR A 1 241 ? 40.923 39.986 37.191 1.00 34.44 241 THR A CA 1
ATOM 1935 C C . THR A 1 241 ? 40.519 38.513 37.290 1.00 34.44 241 THR A C 1
ATOM 1937 O O . THR A 1 241 ? 40.128 38.092 38.373 1.00 34.44 241 THR A O 1
ATOM 1940 N N . ALA A 1 242 ? 40.758 37.764 36.197 1.00 34.94 242 ALA A N 1
ATOM 1941 C CA . ALA A 1 242 ? 41.039 36.312 36.086 1.00 34.94 242 ALA A CA 1
ATOM 1942 C C . ALA A 1 242 ? 39.936 35.293 36.466 1.00 34.94 242 ALA A C 1
ATOM 1944 O O . ALA A 1 242 ? 39.263 35.443 37.471 1.00 34.94 242 ALA A O 1
ATOM 1945 N N . HIS A 1 243 ? 39.736 34.150 35.793 1.00 33.72 243 HIS A N 1
ATOM 1946 C CA . HIS A 1 243 ? 40.377 33.451 34.662 1.00 33.72 243 HIS A CA 1
ATOM 1947 C C . HIS A 1 243 ? 39.448 32.279 34.252 1.00 33.72 243 HIS A C 1
ATOM 1949 O O . HIS A 1 243 ? 38.910 31.638 35.150 1.00 33.72 243 HIS A O 1
ATOM 1955 N N . GLN A 1 244 ? 39.372 31.899 32.966 1.00 30.64 244 GLN A N 1
ATOM 1956 C CA . GLN A 1 244 ? 39.613 30.514 32.495 1.00 30.64 244 GLN A CA 1
ATOM 1957 C C . GLN A 1 244 ? 39.610 30.410 30.958 1.00 30.64 244 GLN A C 1
ATOM 1959 O O . GLN A 1 244 ? 39.189 31.323 30.259 1.00 30.64 244 GLN A O 1
ATOM 1964 N N . ALA A 1 245 ? 40.222 29.339 30.456 1.00 33.75 245 ALA A N 1
ATOM 1965 C CA . ALA A 1 245 ? 41.003 29.282 29.227 1.00 33.75 245 ALA A CA 1
ATOM 1966 C C . ALA A 1 245 ? 40.305 28.614 28.021 1.00 33.75 245 ALA A C 1
ATOM 1968 O O . ALA A 1 245 ? 39.550 27.667 28.186 1.00 33.75 245 ALA A O 1
ATOM 1969 N N . GLN A 1 246 ? 40.686 29.104 26.831 1.00 34.41 246 GLN A N 1
ATOM 1970 C CA . GLN A 1 246 ? 40.960 28.428 25.545 1.00 34.41 246 GLN A CA 1
ATOM 1971 C C . GLN A 1 246 ? 40.068 27.271 25.052 1.00 34.41 246 GLN A C 1
ATOM 1973 O O . GLN A 1 246 ? 40.105 26.177 25.600 1.00 34.41 246 GLN A O 1
ATOM 1978 N N . THR A 1 247 ? 39.552 27.407 23.822 1.00 31.89 247 THR A N 1
ATOM 1979 C CA . THR A 1 247 ? 40.027 26.597 22.675 1.00 31.89 247 THR A CA 1
ATOM 1980 C C . THR A 1 247 ? 39.818 27.377 21.366 1.00 31.89 247 THR A C 1
ATOM 1982 O O . THR A 1 247 ? 38.775 27.992 21.179 1.00 31.89 247 THR A O 1
ATOM 1985 N N . ALA A 1 248 ? 40.833 27.412 20.500 1.00 41.00 248 ALA A N 1
ATOM 1986 C CA . ALA A 1 248 ? 40.825 28.099 19.208 1.00 41.00 248 ALA A CA 1
ATOM 1987 C C . ALA A 1 248 ? 40.572 27.089 18.076 1.00 41.00 248 ALA A C 1
ATOM 1989 O O . ALA A 1 248 ? 41.277 26.083 18.001 1.00 41.00 248 ALA A O 1
ATOM 1990 N N . GLU A 1 249 ? 39.607 27.374 17.198 1.00 38.44 249 GLU A N 1
ATOM 1991 C CA . GLU A 1 249 ? 39.321 26.602 15.980 1.00 38.44 249 GLU A CA 1
ATOM 1992 C C . GLU A 1 249 ? 39.808 27.324 14.704 1.00 38.44 249 GLU A C 1
ATOM 1994 O O . GLU A 1 249 ? 39.935 28.552 14.692 1.00 38.44 249 GLU A O 1
ATOM 1999 N N . PRO A 1 250 ? 40.133 26.580 13.626 1.00 47.53 250 PRO A N 1
ATOM 2000 C CA . PRO A 1 250 ? 40.724 27.130 12.409 1.00 47.53 250 PRO A CA 1
ATOM 2001 C C . PRO A 1 250 ? 39.718 27.939 11.558 1.00 47.53 250 PRO A C 1
ATOM 2003 O O . PRO A 1 250 ? 38.527 27.634 11.540 1.00 47.53 250 PRO A O 1
ATOM 2006 N N . PRO A 1 251 ? 40.186 28.908 10.742 1.00 52.56 251 PRO A N 1
ATOM 2007 C CA . PRO A 1 251 ? 39.351 29.883 10.018 1.00 52.56 251 PRO A CA 1
ATOM 2008 C C . PRO A 1 251 ? 38.490 29.310 8.870 1.00 52.56 251 PRO A C 1
ATOM 2010 O O . PRO A 1 251 ? 37.904 30.069 8.106 1.00 52.56 251 PRO A O 1
ATOM 2013 N N . SER A 1 252 ? 38.405 27.984 8.721 1.00 53.28 252 SER A N 1
ATOM 2014 C CA . SER A 1 252 ? 37.578 27.333 7.691 1.00 53.28 252 SER A CA 1
ATOM 2015 C C . SER A 1 252 ? 36.139 27.057 8.146 1.00 53.28 252 SER A C 1
ATOM 2017 O O . SER A 1 252 ? 35.255 26.972 7.298 1.00 53.28 252 SER A O 1
ATOM 2019 N N . ALA A 1 253 ? 35.881 26.999 9.458 1.00 49.69 253 ALA A N 1
ATOM 2020 C CA . ALA A 1 253 ? 34.538 26.786 10.003 1.00 49.69 253 ALA A CA 1
ATOM 2021 C C . ALA A 1 253 ? 33.633 28.023 9.851 1.00 49.69 253 ALA A C 1
ATOM 2023 O O . ALA A 1 253 ? 32.441 27.888 9.595 1.00 49.69 253 ALA A O 1
ATOM 2024 N N . GLN A 1 254 ? 34.204 29.232 9.892 1.00 56.12 254 GLN A N 1
ATOM 2025 C CA . GLN A 1 254 ? 33.433 30.478 9.787 1.00 56.12 254 GLN A CA 1
ATOM 2026 C C . GLN A 1 254 ? 32.803 30.677 8.400 1.00 56.12 254 GLN A C 1
ATOM 2028 O O . GLN A 1 254 ? 31.705 31.211 8.299 1.00 56.12 254 GLN A O 1
ATOM 2033 N N . MET A 1 255 ? 33.443 30.210 7.320 1.00 55.84 255 MET A N 1
ATOM 2034 C CA . MET A 1 255 ? 32.857 30.328 5.975 1.00 55.84 255 MET A CA 1
ATOM 2035 C C . MET A 1 255 ? 31.675 29.375 5.761 1.00 55.84 255 MET A C 1
ATOM 2037 O O . MET A 1 255 ? 30.758 29.726 5.027 1.00 55.84 255 MET A O 1
ATOM 2041 N N . LEU A 1 256 ? 31.672 28.202 6.406 1.00 57.56 256 LEU A N 1
ATOM 2042 C CA . LEU A 1 256 ? 30.536 27.278 6.349 1.00 57.56 256 LEU A CA 1
ATOM 2043 C C . LEU A 1 256 ? 29.367 27.802 7.189 1.00 57.56 256 LEU A C 1
ATOM 2045 O O . LEU A 1 256 ? 28.241 27.797 6.710 1.00 57.56 256 LEU A O 1
ATOM 2049 N N . ASP A 1 257 ? 29.644 28.355 8.369 1.00 56.59 257 ASP A N 1
ATOM 2050 C CA . ASP A 1 257 ? 28.617 28.931 9.248 1.00 56.59 257 ASP A CA 1
ATOM 2051 C C . ASP A 1 257 ? 27.942 30.176 8.638 1.00 56.59 257 ASP A C 1
ATOM 2053 O O . ASP A 1 257 ? 26.767 30.449 8.872 1.00 56.59 257 ASP A O 1
ATOM 2057 N N . THR A 1 258 ? 28.657 30.902 7.768 1.00 61.72 258 THR A N 1
ATOM 2058 C CA . THR A 1 258 ? 28.074 32.025 7.014 1.00 61.72 258 THR A CA 1
ATOM 2059 C C . THR A 1 258 ? 27.215 31.535 5.838 1.00 61.72 258 THR A C 1
ATOM 2061 O O . THR A 1 258 ? 26.180 32.123 5.561 1.00 61.72 258 THR A O 1
ATOM 2064 N N . MET A 1 259 ? 27.587 30.429 5.173 1.00 56.16 259 MET A N 1
ATOM 2065 C CA . MET A 1 259 ? 26.780 29.848 4.084 1.00 56.16 259 MET A CA 1
ATOM 2066 C C . MET A 1 259 ? 25.520 29.119 4.578 1.00 56.16 259 MET A C 1
ATOM 2068 O O . MET A 1 259 ? 24.562 29.015 3.819 1.00 56.16 259 MET A O 1
ATOM 2072 N N . PHE A 1 260 ? 25.512 28.611 5.817 1.00 59.09 260 PHE A N 1
ATOM 2073 C CA . PHE A 1 260 ? 24.335 27.962 6.409 1.00 59.09 260 PHE A CA 1
ATOM 2074 C C . PHE A 1 260 ? 23.370 28.950 7.083 1.00 59.09 260 PHE A C 1
ATOM 2076 O O . PHE A 1 260 ? 22.170 28.707 7.034 1.00 59.09 260 PHE A O 1
ATOM 2083 N N . ASN A 1 261 ? 23.842 30.086 7.613 1.00 57.62 261 ASN A N 1
ATOM 2084 C CA . ASN A 1 261 ? 22.951 31.131 8.147 1.00 57.62 261 ASN A CA 1
ATOM 2085 C C . ASN A 1 261 ? 22.205 31.933 7.061 1.00 57.62 261 ASN A C 1
ATOM 2087 O O . ASN A 1 261 ? 21.139 32.475 7.338 1.00 57.62 261 ASN A O 1
ATOM 2091 N N . ASP A 1 262 ? 22.713 31.983 5.825 1.00 49.66 262 ASP A N 1
ATOM 2092 C CA . ASP A 1 262 ? 22.020 32.638 4.699 1.00 49.66 262 ASP A CA 1
ATOM 2093 C C . ASP A 1 262 ? 20.905 31.764 4.075 1.00 49.66 262 ASP A C 1
ATOM 2095 O O . ASP A 1 262 ? 20.146 32.241 3.234 1.00 49.66 262 ASP A O 1
ATOM 2099 N N . ILE A 1 263 ? 20.765 30.494 4.490 1.00 49.84 263 ILE A N 1
ATOM 2100 C CA . ILE A 1 263 ? 19.691 29.586 4.033 1.00 49.84 263 ILE A CA 1
ATOM 2101 C C . ILE A 1 263 ? 18.390 29.771 4.840 1.00 49.84 263 ILE A C 1
ATOM 2103 O O . ILE A 1 263 ? 17.317 29.429 4.346 1.00 49.84 263 ILE A O 1
ATOM 2107 N N . ASP A 1 264 ? 18.450 30.396 6.020 1.00 49.97 264 ASP A N 1
ATOM 2108 C CA . ASP A 1 264 ? 17.271 30.687 6.854 1.00 49.97 264 ASP A CA 1
ATOM 2109 C C . ASP A 1 264 ? 16.547 31.999 6.467 1.00 49.97 264 ASP A C 1
ATOM 2111 O O . ASP A 1 264 ? 15.620 32.432 7.154 1.00 49.97 264 ASP A O 1
ATOM 2115 N N . GLN A 1 265 ? 16.930 32.642 5.354 1.00 52.91 265 GLN A N 1
ATOM 2116 C CA . GLN A 1 265 ? 16.297 33.871 4.847 1.00 52.91 265 GLN A CA 1
ATOM 2117 C C . GLN A 1 265 ? 15.709 33.747 3.428 1.00 52.91 265 GLN A C 1
ATOM 2119 O O . GLN A 1 265 ? 15.866 34.648 2.604 1.00 52.91 265 GLN A O 1
ATOM 2124 N N . GLU A 1 266 ? 14.948 32.685 3.141 1.00 49.34 266 GLU A N 1
ATOM 2125 C CA . GLU A 1 266 ? 14.036 32.663 1.983 1.00 49.34 266 GLU A CA 1
ATOM 2126 C C . GLU A 1 266 ? 12.571 32.334 2.360 1.00 49.34 266 GLU A C 1
ATOM 2128 O O . GLU A 1 266 ? 12.289 31.692 3.372 1.00 49.34 266 GLU A O 1
ATOM 2133 N N . PRO A 1 267 ? 11.592 32.846 1.585 1.00 50.28 267 PRO A N 1
ATOM 2134 C CA . PRO A 1 267 ? 10.367 33.481 2.074 1.00 50.28 267 PRO A CA 1
ATOM 2135 C C . PRO A 1 267 ? 9.195 32.502 2.220 1.00 50.28 267 PRO A C 1
ATOM 2137 O O . PRO A 1 267 ? 8.090 32.765 1.751 1.00 50.28 267 PRO A O 1
ATOM 2140 N N . PHE A 1 268 ? 9.417 31.371 2.885 1.00 44.81 268 PHE A N 1
ATOM 2141 C CA . PHE A 1 268 ? 8.344 30.438 3.246 1.00 44.81 268 PHE A CA 1
ATOM 2142 C C . PHE A 1 268 ? 7.821 30.659 4.666 1.00 44.81 268 PHE A C 1
ATOM 2144 O O . PHE A 1 268 ? 7.299 29.738 5.288 1.00 44.81 268 PHE A O 1
ATOM 2151 N N . ASN A 1 269 ? 7.861 31.904 5.146 1.00 48.09 269 ASN A N 1
ATOM 2152 C CA . ASN A 1 269 ? 7.043 32.328 6.278 1.00 48.09 269 ASN A CA 1
ATOM 2153 C C . ASN A 1 269 ? 5.587 32.535 5.808 1.00 48.09 269 ASN A C 1
ATOM 2155 O O . ASN A 1 269 ? 5.051 33.641 5.800 1.00 48.09 269 ASN A O 1
ATOM 2159 N N . ASN A 1 270 ? 4.963 31.459 5.323 1.00 48.66 270 ASN A N 1
ATOM 2160 C CA . ASN A 1 270 ? 3.516 31.401 5.175 1.00 48.66 270 ASN A CA 1
ATOM 2161 C C . ASN A 1 270 ? 2.975 31.220 6.589 1.00 48.66 270 ASN A C 1
ATOM 2163 O O . ASN A 1 270 ? 3.195 30.153 7.149 1.00 48.66 270 ASN A O 1
ATOM 2167 N N . GLY A 1 271 ? 2.328 32.249 7.148 1.00 50.34 271 GLY A N 1
ATOM 2168 C CA . GLY A 1 271 ? 1.809 32.330 8.522 1.00 50.34 271 GLY A CA 1
ATOM 2169 C C . GLY A 1 271 ? 0.903 31.171 8.955 1.00 50.34 271 GLY A C 1
ATOM 2170 O O . GLY A 1 271 ? -0.302 31.335 9.115 1.00 50.34 271 GLY A O 1
ATOM 2171 N N . PHE A 1 272 ? 1.501 30.000 9.144 1.00 47.09 272 PHE A N 1
ATOM 2172 C CA . PHE A 1 272 ? 0.885 28.768 9.614 1.00 47.09 272 PHE A CA 1
ATOM 2173 C C . PHE A 1 272 ? 1.137 28.569 11.117 1.00 47.09 272 PHE A C 1
ATOM 2175 O O . PHE A 1 272 ? 0.354 27.888 11.774 1.00 47.09 272 PHE A O 1
ATOM 2182 N N . ASP A 1 273 ? 2.162 29.224 11.676 1.00 51.66 273 ASP A N 1
ATOM 2183 C CA . ASP A 1 273 ? 2.513 29.125 13.100 1.00 51.66 273 ASP A CA 1
ATOM 2184 C C . ASP A 1 273 ? 1.680 30.035 14.022 1.00 51.66 273 ASP A C 1
ATOM 2186 O O . ASP A 1 273 ? 1.533 29.730 15.204 1.00 51.66 273 ASP A O 1
ATOM 2190 N N . ASP A 1 274 ? 1.032 31.086 13.504 1.00 56.00 274 ASP A N 1
ATOM 2191 C CA . ASP A 1 274 ? 0.211 31.985 14.339 1.00 56.00 274 ASP A CA 1
ATOM 2192 C C . ASP A 1 274 ? -1.173 31.405 14.701 1.00 56.00 274 ASP A C 1
ATOM 2194 O O . ASP A 1 274 ? -1.842 31.918 15.594 1.00 56.00 274 ASP A O 1
ATOM 2198 N N . ALA A 1 275 ? -1.617 30.313 14.064 1.00 54.38 275 ALA A N 1
ATOM 2199 C CA . ALA A 1 275 ? -2.941 29.726 14.315 1.00 54.38 275 ALA A CA 1
ATOM 2200 C C . ALA A 1 275 ? -2.954 28.602 15.372 1.00 54.38 275 ALA A C 1
ATOM 2202 O O . ALA A 1 275 ? -4.030 28.170 15.787 1.00 54.38 275 ALA A O 1
ATOM 2203 N N . PHE A 1 276 ? -1.789 28.118 15.822 1.00 52.62 276 PHE A N 1
ATOM 2204 C CA . PHE A 1 276 ? -1.701 27.060 16.842 1.00 52.62 276 PHE A CA 1
ATOM 2205 C C . PHE A 1 276 ? -1.364 27.578 18.247 1.00 52.62 276 PHE A C 1
ATOM 2207 O O . PHE A 1 276 ? -1.644 26.886 19.224 1.00 52.62 276 PHE A O 1
ATOM 2214 N N . GLY A 1 277 ? -0.843 28.804 18.371 1.00 55.84 277 GLY A N 1
ATOM 2215 C CA . GLY A 1 277 ? -0.533 29.418 19.667 1.00 55.84 277 GLY A CA 1
ATOM 2216 C C . GLY A 1 277 ? -1.765 29.807 20.497 1.00 55.84 277 GLY A C 1
ATOM 2217 O O . GLY A 1 277 ? -1.697 29.817 21.723 1.00 55.84 277 GLY A O 1
ATOM 2218 N N . GLU A 1 278 ? -2.913 30.076 19.863 1.00 54.06 278 GLU A N 1
ATOM 2219 C CA . GLU A 1 278 ? -4.148 30.430 20.584 1.00 54.06 278 GLU A CA 1
ATOM 2220 C C . GLU A 1 278 ? -4.857 29.212 21.207 1.00 54.06 278 GLU A C 1
ATOM 2222 O O . GLU A 1 278 ? -5.570 29.354 22.204 1.00 54.06 278 GLU A O 1
ATOM 2227 N N . LEU A 1 279 ? -4.620 27.998 20.695 1.00 53.19 279 LEU A N 1
ATOM 2228 C CA . LEU A 1 279 ? -5.285 26.774 21.165 1.00 53.19 279 LEU A CA 1
ATOM 2229 C C . LEU A 1 279 ? -4.769 26.270 22.524 1.00 53.19 279 LEU A C 1
ATOM 2231 O O . LEU A 1 279 ? -5.506 25.580 23.228 1.00 53.19 279 LEU A O 1
ATOM 2235 N N . A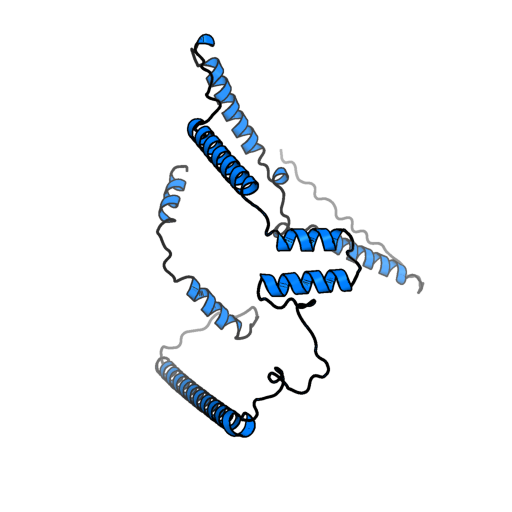SP A 1 280 ? -3.561 26.670 22.931 1.00 52.97 280 ASP A N 1
ATOM 2236 C CA . ASP A 1 280 ? -2.960 26.279 24.218 1.00 52.97 280 ASP A CA 1
ATOM 2237 C C . ASP A 1 280 ? -3.368 27.200 25.388 1.00 52.97 280 ASP A C 1
ATOM 2239 O O . ASP A 1 280 ? -3.128 26.894 26.555 1.00 52.97 280 ASP A O 1
ATOM 2243 N N . SER A 1 281 ? -4.059 28.310 25.099 1.00 55.44 281 SER A N 1
ATOM 2244 C CA . SER A 1 281 ? -4.593 29.242 26.110 1.00 55.44 281 SER A CA 1
ATOM 2245 C C . SER A 1 281 ? -6.052 28.981 26.508 1.00 55.44 281 SER A C 1
ATOM 2247 O O . SER A 1 281 ? -6.579 29.643 27.399 1.00 55.44 281 SER A O 1
ATOM 2249 N N . ALA A 1 282 ? -6.709 27.998 25.882 1.00 56.25 282 ALA A N 1
ATOM 2250 C CA . ALA A 1 282 ? -8.095 27.626 26.178 1.00 56.25 282 ALA A CA 1
ATOM 2251 C C . ALA A 1 282 ? -8.233 26.458 27.178 1.00 56.25 282 ALA A C 1
ATOM 2253 O O . ALA A 1 282 ? -9.357 26.078 27.511 1.00 56.25 282 ALA A O 1
ATOM 2254 N N . PHE A 1 283 ? -7.123 25.880 27.655 1.00 52.25 283 PHE A N 1
ATOM 2255 C CA . PHE A 1 283 ? -7.136 24.701 28.537 1.00 52.25 283 PHE A CA 1
ATOM 2256 C C . PHE A 1 283 ? -6.268 24.805 29.806 1.00 52.25 283 PHE A C 1
ATOM 2258 O O . PHE A 1 283 ? -6.069 23.790 30.479 1.00 52.25 283 PHE A O 1
ATOM 2265 N N . PHE A 1 284 ? -5.842 26.011 30.197 1.00 50.94 284 PHE A N 1
ATOM 2266 C CA . PHE A 1 284 ? -5.323 26.298 31.542 1.00 50.94 284 PHE A CA 1
ATOM 2267 C C . PHE A 1 284 ? -6.125 27.398 32.236 1.00 50.94 284 PHE A C 1
ATOM 2269 O O . PHE A 1 284 ? -6.369 28.444 31.597 1.00 50.94 284 PHE A O 1
#

Mean predicted aligned error: 23.42 Å

Solvent-accessible surface area (backbone atoms only — not comparable to full-atom values): 18733 Å² total; per-residue (Å²): 138,86,87,80,86,83,81,84,81,86,78,79,84,80,80,83,79,79,90,74,96,66,101,83,58,72,66,64,59,53,48,50,53,47,52,52,54,52,45,51,71,71,66,54,76,78,59,75,92,75,63,80,72,56,72,80,77,67,57,56,64,67,60,52,52,51,50,50,53,52,51,50,50,51,52,50,43,64,66,70,71,53,92,67,60,76,91,73,64,74,83,77,75,91,60,52,90,87,57,42,64,64,60,56,50,50,51,51,50,53,52,49,52,51,49,52,52,51,51,52,48,53,74,67,53,73,71,59,62,72,56,53,55,36,48,57,52,34,71,76,37,77,83,42,66,69,53,53,52,52,36,47,52,51,47,28,65,74,69,74,43,88,82,67,98,50,101,70,80,85,74,91,82,64,101,69,87,80,82,85,65,102,82,63,79,60,93,54,34,78,77,62,48,46,58,52,53,52,52,53,52,53,50,53,56,52,51,53,56,48,51,53,55,51,54,51,52,52,51,52,51,54,54,52,56,57,58,69,74,68,75,87,84,76,93,74,82,91,89,88,79,89,85,89,82,89,86,88,79,70,86,68,58,61,61,53,56,54,62,58,60,63,65,80,74,66,92,74,82,66,85,64,71,74,73,59,64,65,67,69,66,76,80,114

=== Feature glossary ===
Legend for the data blocks above and below:

— What the protein is —

Sequence gives the chain of amino acids in standard one-letter code (A=alanine, C=cysteine, …, Y=tyrosine), read N→C. It is the only feature that is directly encoded by the gene; all structural features are derived from the folded form of this sequence.

The annotation block draws on four external resources. InterPro: which protein families and domains the sequence belongs to. GO: standardized terms for what the protein does, what process it participates in, and where in the cell it acts. CATH: which structural fold it has in the CATH hierarchy. Organism: the species of origin.

— Where its atoms are —

Atomic coordinates in PDBx/mmCIF format — the same representation the Protein Data Bank distributes. Each line of the _atom_site loop places one backbone atom in Cartesian space (units: ångströms, origin: arbitrary).

Six rendered views show the 3D structure from the faces of a cube — i.e. along ±x, ±y, ±z. Rendering representation is drawn randomly per protein from cartoon (secondary-structure ribbons), sticks (backbone bonds), or molecular surface; coloring is either N→C rainbow (blue at the N-terminus through red at the C-terminus) or one color per chain.

— Local backbone conformation —

DSSP 8-state secondary structure assigns each residue one of H (α-helix), G (3₁₀-helix), I (π-helix), E (extended β-strand), B (isolated β-bridge), T (hydrogen-bonded turn), S (bend), or '-' (coil). The assignment is computed from backbone hydrogen-bond geometry via the Kabsch–Sander algorithm.

P-SEA three-state annotation labels each residue as helix, strand, or coil based purely on the geometry of the Cα trace. It serves as a fallback when the full backbone (and thus DSSP) is unavailable.

φ (phi) and ψ (psi) are the two rotatable backbone dihedrals per residue: φ is the C(i-1)–N–Cα–C torsion, ψ is the N–Cα–C–N(i+1) torsion, both in degrees on (−180°, 180°]. α-helical residues cluster near (−60°, −45°); β-strand residues near (−120°, +130°). A Ramachandran plot is simply a scatter of (φ, ψ) for every residue.

— Global shape and packing —

Radius of gyration (Rg) is the root-mean-square distance of Cα atoms from their centroid — a single number for overall size and compactness. A globular domain of N residues has Rg ≈ 2.2·N^0.38 Å; an extended or disordered chain has a much larger Rg. The Cα contact coun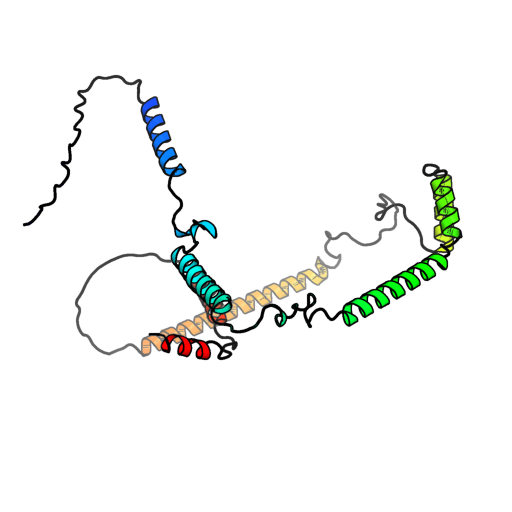t is the number of residue pairs whose Cα atoms are within 8 Å and are more than four positions apart in sequence — a standard proxy for tertiary packing density. The bounding box is the smallest axis-aligned box enclosing all Cα atoms.

Accessible surface area quantifies burial. A residue with SASA near zero is packed into the hydrophobic core; one with SASA >100 Å² sits on the surface. Computed here via the Shrake–Rupley numerical algorithm with a 1.4 Å probe.

The contact map is a binary N×N matrix image: pixel (i, j) is dark where Cα_i and Cα_j are within 8 Å and |i−j|>4. Because the |i−j|>4 filter removes local helical contacts, off-diagonal stripes parallel to the main diagonal indicate parallel β-sheets; stripes perpendicular to it indicate antiparallel β-sheets. The Ramachandran plot scatters every residue's (φ, ψ) pair against the sterically allowed regions. The PAE heatmap renders the predicted-aligned-error matrix.

— Structural neighborhood —

A 3Di character summarizes, for each residue, the relative orientation of the Cα frame of its nearest spatial neighbor. Because it encodes fold topology rather than chemistry, 3Di alignments detect remote structural similarity that sequence alignment misses.

Structural nearest neighbors (via Foldseek easy-search vs the PDB). Reported per hit: target PDB id, E-value, and alignment TM-score. A TM-score above ~0.5 is the conventional threshold for 'same fold'.

— Confidence and disorder —

For AlphaFold models, the B-factor field carries pLDDT — the model's own estimate of local accuracy on a 0–100 scale. Regions with pLDDT<50 should be treated as essentially unmodeled; they often correspond to intrinsically disordered segments.

B-factor (Debye–Waller factor) reflects atomic displacement in the crystal lattice. It is an experimental observable (units Å²), not a prediction; low values mean the atom is pinned down, high values mean it moves or is heterogeneous across the crystal.

Predicted Aligned Error (PAE) is an AlphaFold confidence matrix: entry (i, j) is the expected error in the position of residue j, in ångströms, when the prediction is superimposed on the true structure at residue i. Low PAE within a block of residues means that block is internally rigid and well-predicted; high PAE between two blocks means their relative placement is uncertain even if each block individually is confident.